Protein 2WUI (pdb70)

Radius of gyration: 19.96 Å; Cα contacts (8 Å, |Δi|>4): 192; chains: 1; bounding box: 60×45×35 Å

Secondary structure (P-SEA, 3-state):
cccaaaaaaaaaaaaaaacccccccaaaaaaaacccaaaaaaacccaaaaaaaaaaaaaaacccccccccccaaaaaaaaaaaaaaaaccccaaaa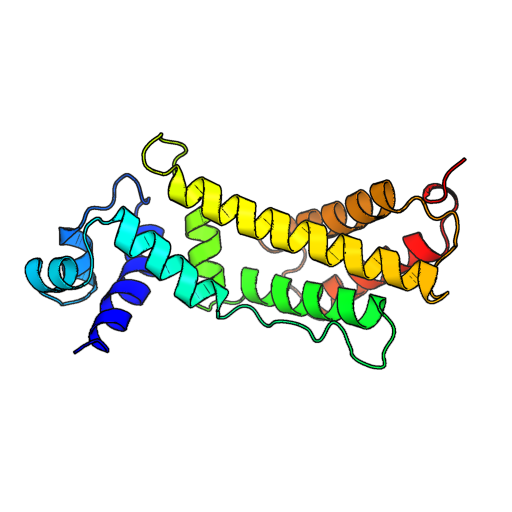aaaaacccccccccaaaaaaaaaaaaaaaaaaaaaaaaaaaaacccccccaaaaaaaaaaaaaaaaaaaaccccccccccaaaaaaaaaaaaaaaccccccccc

Sequence (200 aa):
SQKTRDGILDAAERVFLEKGVGTTAMADLADAAGVSRGAVYGHYKNKIEVCLAMCDRAFGQIEVPDENARVPALDILLRAGMGFLRQCCEPGSVQRVLEILYLKCERSDENEPLLRRRELLEKQGQRFGLRQIRRAVERGELPARLDVELASIYLQSLWDGICGTLAWTERLRDDPWNRAERMFRAGLDSLRSSPYLLLA

Structure (mmCIF, N/CA/C/O backbone):
data_2WUI
#
_entry.id   2WUI
#
_cell.length_a   177.055
_cell.length_b   177.055
_cell.length_c   54.658
_cell.angle_alpha   90.00
_cell.angle_beta   90.00
_cell.angle_gamma   120.00
#
_symmetry.space_group_name_H-M   'H 3 2'
#
loop_
_atom_site.group_PDB
_atom_site.id
_atom_site.type_symbol
_atom_site.label_atom_id
_atom_site.label_alt_id
_atom_site.label_comp_id
_atom_site.label_asym_id
_atom_site.label_entity_id
_atom_site.label_seq_id
_atom_site.pdbx_PDB_ins_code
_atom_site.Cartn_x
_atom_site.Cartn_y
_atom_site.Cartn_z
_atom_site.occupancy
_atom_site.B_iso_or_equiv
_atom_site.auth_seq_id
_atom_site.auth_comp_id
_atom_site.auth_asym_id
_atom_site.auth_atom_id
_atom_site.pdbx_PDB_model_num
ATOM 1 N N . SER A 1 9 ? -20.693 23.673 -24.118 1.00 173.22 9 SER A N 1
ATOM 2 C CA . SER A 1 9 ? -20.321 22.310 -23.751 1.00 173.87 9 SER A CA 1
ATOM 3 C C . SER A 1 9 ? -18.938 22.313 -23.118 1.00 174.75 9 SER A C 1
ATOM 4 O O . SER A 1 9 ? -18.737 21.768 -22.033 1.00 171.52 9 SER A O 1
ATOM 7 N N . GLN A 1 10 ? -17.986 22.938 -23.806 1.00 174.08 10 GLN A N 1
ATOM 8 C CA . GLN A 1 10 ? -16.610 23.012 -23.329 1.00 173.68 10 GLN A CA 1
ATOM 9 C C . GLN A 1 10 ? -16.505 23.888 -22.079 1.00 170.58 10 GLN A C 1
ATOM 10 O O . GLN A 1 10 ? -15.421 24.081 -21.533 1.00 171.71 10 GLN A O 1
ATOM 16 N N . LYS A 1 11 ? -17.628 24.439 -21.636 1.00 166.77 11 LYS A N 1
ATOM 17 C CA . LYS A 1 11 ? -17.620 25.159 -20.378 1.00 166.27 11 LYS A CA 1
ATOM 18 C C . LYS A 1 11 ? -17.529 24.150 -19.241 1.00 162.87 11 LYS A C 1
ATOM 19 O O . LYS A 1 11 ? -16.933 24.437 -18.202 1.00 160.57 11 LYS A O 1
ATOM 25 N N . THR A 1 12 ? -18.125 22.972 -19.442 1.00 164.61 12 THR A N 1
ATOM 26 C CA . THR A 1 12 ? -17.968 21.874 -18.487 1.00 166.42 12 THR A CA 1
ATOM 27 C C . THR A 1 12 ? -16.486 21.466 -18.408 1.00 163.88 12 THR A C 1
ATOM 28 O O . THR A 1 12 ? -16.011 20.974 -17.373 1.00 156.48 12 THR A O 1
ATOM 32 N N . ARG A 1 13 ? -15.753 21.687 -19.500 1.00 162.32 13 ARG A N 1
ATOM 33 C CA . ARG A 1 13 ? -14.309 21.512 -19.470 1.00 156.05 13 ARG A CA 1
ATOM 34 C C . ARG A 1 13 ? -13.729 22.168 -18.239 1.00 155.89 13 ARG A C 1
ATOM 35 O O . ARG A 1 13 ? -12.918 21.560 -17.545 1.00 157.60 13 ARG A O 1
ATOM 43 N N . ASP A 1 14 ? -14.131 23.404 -17.956 1.00 156.72 14 ASP A N 1
ATOM 44 C CA . ASP A 1 14 ? -13.610 24.037 -16.760 1.00 155.94 14 ASP A CA 1
ATOM 45 C C . ASP A 1 14 ? -13.988 23.178 -15.572 1.00 155.07 14 ASP A C 1
ATOM 46 O O . ASP A 1 14 ? -13.135 22.865 -14.748 1.00 156.98 14 ASP A O 1
ATOM 51 N N . GLY A 1 15 ? -15.252 22.767 -15.517 1.00 154.75 15 GLY A N 1
ATOM 52 C CA . GLY A 1 15 ? -15.763 21.963 -14.422 1.00 155.07 15 GLY A CA 1
ATOM 53 C C . GLY A 1 15 ? -14.898 20.796 -13.979 1.00 154.54 15 GLY A C 1
ATOM 54 O O . GLY A 1 15 ? -14.830 20.503 -12.786 1.00 153.02 15 GLY A O 1
ATOM 55 N N . ILE A 1 16 ? -14.237 20.118 -14.916 1.00 150.63 16 ILE A N 1
ATOM 56 C CA . ILE A 1 16 ? -13.351 19.006 -14.531 1.00 153.34 16 ILE A CA 1
ATOM 57 C C . ILE A 1 16 ? -11.977 19.459 -14.038 1.00 152.86 16 ILE A C 1
ATOM 58 O O . ILE A 1 16 ? -11.387 18.838 -13.159 1.00 153.32 16 ILE A O 1
ATOM 63 N N . LEU A 1 17 ? -11.460 20.538 -14.613 1.00 149.04 17 LEU A N 1
ATOM 64 C CA . LEU A 1 17 ? -10.109 20.985 -14.292 1.00 140.39 17 LEU A CA 1
ATOM 65 C C . LEU A 1 17 ? -10.058 21.493 -12.854 1.00 140.86 17 LEU A C 1
ATOM 66 O O . LEU A 1 17 ? -9.257 21.024 -12.050 1.00 141.35 17 LEU A O 1
ATOM 71 N N . ASP A 1 18 ? -10.926 22.449 -12.541 1.00 147.60 18 ASP A N 1
ATOM 72 C CA . ASP A 1 18 ? -11.108 22.933 -11.177 1.00 151.54 18 ASP A CA 1
ATOM 73 C C . ASP A 1 18 ? -11.529 21.729 -10.336 1.00 148.55 18 ASP A C 1
ATOM 74 O O . ASP A 1 18 ? -11.158 21.599 -9.162 1.00 149.15 18 ASP A O 1
ATOM 79 N N . ALA A 1 19 ? -12.276 20.824 -10.961 1.00 148.98 19 ALA A N 1
ATOM 80 C CA . ALA A 1 19 ? -12.674 19.605 -10.285 1.00 147.94 19 ALA A CA 1
ATOM 81 C C . ALA A 1 19 ? -11.406 18.898 -9.927 1.00 145.87 19 ALA A C 1
ATOM 82 O O . ALA A 1 19 ? -11.242 18.436 -8.804 1.00 144.51 19 ALA A O 1
ATOM 84 N N . ALA A 1 20 ? -10.508 18.856 -10.906 1.00 145.55 20 ALA A N 1
ATOM 85 C CA . ALA A 1 20 ? -9.287 18.081 -10.848 1.00 137.44 20 ALA A CA 1
ATOM 86 C C . ALA A 1 20 ? -8.340 18.634 -9.813 1.00 138.30 20 ALA A C 1
ATOM 87 O O . ALA A 1 20 ? -7.803 17.884 -8.994 1.00 138.47 20 ALA A O 1
ATOM 89 N N . GLU A 1 21 ? -8.134 19.946 -9.842 1.00 140.30 21 GLU A N 1
ATOM 90 C CA . GLU A 1 21 ? -7.200 20.564 -8.917 1.00 139.20 21 GLU A CA 1
ATOM 91 C C . GLU A 1 21 ? -7.441 19.987 -7.534 1.00 148.75 21 GLU A C 1
ATOM 92 O O . GLU A 1 21 ? -6.506 19.551 -6.858 1.00 153.22 21 GLU A O 1
ATOM 98 N N . ARG A 1 22 ? -8.707 19.955 -7.130 1.00 150.07 22 ARG A N 1
ATOM 99 C CA . ARG A 1 22 ? -9.079 19.388 -5.833 1.00 153.80 22 ARG A CA 1
ATOM 100 C C . ARG A 1 22 ? -8.799 17.880 -5.726 1.00 147.60 22 ARG A C 1
ATOM 101 O O . ARG A 1 22 ? -8.217 17.417 -4.746 1.00 149.14 22 ARG A O 1
ATOM 109 N N . VAL A 1 23 ? -9.213 17.118 -6.734 1.00 145.23 23 VAL A N 1
ATOM 110 C CA . VAL A 1 23 ? -9.097 15.661 -6.685 1.00 148.08 23 VAL A CA 1
ATOM 111 C C . VAL A 1 23 ? -7.638 15.267 -6.533 1.00 150.83 23 VAL A C 1
ATOM 112 O O . VAL A 1 23 ? -7.274 14.471 -5.661 1.00 148.15 23 VAL A O 1
ATOM 116 N N . PHE A 1 24 ? -6.812 15.832 -7.411 1.00 151.04 24 PHE A N 1
ATOM 117 C CA . PHE A 1 24 ? -5.375 15.597 -7.398 1.00 147.77 24 PHE A CA 1
ATOM 118 C C . PHE A 1 24 ? -4.764 16.110 -6.102 1.00 150.84 24 PHE A C 1
ATOM 119 O O . PHE A 1 24 ? -3.840 15.501 -5.565 1.00 150.36 24 PHE A O 1
ATOM 127 N N . LEU A 1 25 ? -5.262 17.241 -5.606 1.00 151.30 25 LEU A N 1
ATOM 128 C CA . LEU A 1 25 ? -4.763 17.764 -4.339 1.00 151.77 25 LEU A CA 1
ATOM 129 C C . LEU A 1 25 ? -5.169 16.833 -3.196 1.00 154.62 25 LEU A C 1
ATOM 130 O O . LEU A 1 25 ? -4.321 16.412 -2.405 1.00 155.29 25 LEU A O 1
ATOM 135 N N . GLU A 1 26 ? -6.457 16.499 -3.132 1.00 153.46 26 GLU A N 1
ATOM 136 C CA . GLU A 1 26 ? -6.939 15.475 -2.213 1.00 158.91 26 GLU A CA 1
ATOM 137 C C . GLU A 1 26 ? -6.332 14.074 -2.049 1.00 160.22 26 GLU A C 1
ATOM 138 O O . GLU A 1 26 ? -5.975 13.673 -0.941 1.00 161.05 26 GLU A O 1
ATOM 144 N N . LYS A 1 27 ? -6.203 13.343 -3.152 1.00 159.02 27 LYS A N 1
ATOM 145 C CA . LYS A 1 27 ? -5.288 12.209 -3.346 1.00 162.15 27 LYS A CA 1
ATOM 146 C C . LYS A 1 27 ? -4.278 12.450 -4.471 1.00 159.02 27 LYS A C 1
ATOM 147 O O . LYS A 1 27 ? -4.585 13.143 -5.444 1.00 159.92 27 LYS A O 1
ATOM 153 N N . GLY A 1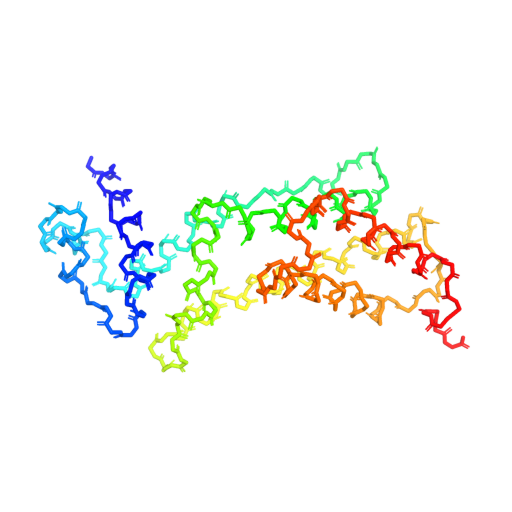 28 ? -3.088 11.861 -4.351 1.00 151.75 28 GLY A N 1
ATOM 154 C CA . GLY A 1 28 ? -2.055 11.991 -5.372 1.00 146.33 28 GLY A CA 1
ATOM 155 C C . GLY A 1 28 ? -2.539 11.735 -6.796 1.00 146.95 28 GLY A C 1
ATOM 156 O O . GLY A 1 28 ? -3.676 11.313 -7.003 1.00 149.92 28 GLY A O 1
ATOM 157 N N . VAL A 1 29 ? -1.678 11.981 -7.780 1.00 143.20 29 VAL A N 1
ATOM 158 C CA . VAL A 1 29 ? -2.051 11.787 -9.179 1.00 141.45 29 VAL A CA 1
ATOM 159 C C . VAL A 1 29 ? -1.996 10.320 -9.594 1.00 146.24 29 VAL A C 1
ATOM 160 O O . VAL A 1 29 ? -2.756 9.889 -10.465 1.00 144.41 29 VAL A O 1
ATOM 164 N N . GLY A 1 30 ? -1.101 9.557 -8.971 1.00 146.87 30 GLY A N 1
ATOM 165 C CA . GLY A 1 30 ? -0.991 8.138 -9.254 1.00 143.68 30 GLY A CA 1
ATOM 166 C C . GLY A 1 30 ? -2.184 7.345 -8.743 1.00 154.28 30 GLY A C 1
ATOM 167 O O . GLY A 1 30 ? -2.617 6.361 -9.359 1.00 154.65 30 GLY A O 1
ATOM 168 N N . THR A 1 31 ? -2.726 7.775 -7.609 1.00 156.86 31 THR A N 1
ATOM 169 C CA . THR A 1 31 ? -3.835 7.056 -6.978 1.00 156.53 31 THR A CA 1
ATOM 170 C C . THR A 1 31 ? -5.211 7.536 -7.444 1.00 151.27 31 THR A C 1
ATOM 171 O O . THR A 1 31 ? -6.197 6.823 -7.323 1.00 156.26 31 THR A O 1
ATOM 175 N N . THR A 1 32 ? -5.282 8.749 -7.970 1.00 150.84 32 THR A N 1
ATOM 176 C CA . THR A 1 32 ? -6.543 9.245 -8.513 1.00 151.08 32 THR A CA 1
ATOM 177 C C . THR A 1 32 ? -6.881 8.581 -9.858 1.00 148.63 32 THR A C 1
ATOM 178 O O . THR A 1 32 ? -5.998 8.314 -10.669 1.00 150.15 32 THR A O 1
ATOM 182 N N . ALA A 1 33 ? -8.166 8.317 -10.078 1.00 147.49 33 ALA A N 1
ATOM 183 C CA . ALA A 1 33 ? -8.655 7.631 -11.280 1.00 149.36 33 ALA A CA 1
ATOM 184 C C . ALA A 1 33 ? -9.728 8.474 -11.940 1.00 147.96 33 ALA A C 1
ATOM 185 O O . ALA A 1 33 ? -10.252 9.416 -11.330 1.00 159.24 33 ALA A O 1
ATOM 187 N N . MET A 1 34 ? -10.087 8.108 -13.167 1.00 145.53 34 MET A N 1
ATOM 188 C CA . MET A 1 34 ? -10.762 8.951 -14.143 1.00 143.82 34 MET A CA 1
ATOM 189 C C . MET A 1 34 ? -12.252 9.048 -13.793 1.00 151.76 34 MET A C 1
ATOM 190 O O . MET A 1 34 ? -12.903 10.061 -14.058 1.00 153.92 34 MET A O 1
ATOM 195 N N . ALA A 1 35 ? -12.800 7.995 -13.188 1.00 152.57 35 ALA A N 1
ATOM 196 C CA . ALA A 1 35 ? -14.177 8.061 -12.687 1.00 151.88 35 ALA A CA 1
ATOM 197 C C . ALA A 1 35 ? -14.350 9.101 -11.574 1.00 149.50 35 ALA A C 1
ATOM 198 O O . ALA A 1 35 ? -15.164 10.023 -11.700 1.00 155.50 35 ALA A O 1
ATOM 200 N N . ASP A 1 36 ? -13.584 8.937 -10.495 1.00 145.29 36 ASP A N 1
ATOM 201 C CA . ASP A 1 36 ? -13.483 9.900 -9.390 1.00 148.39 36 ASP A CA 1
ATOM 202 C C . ASP A 1 36 ? -13.412 11.380 -9.798 1.00 147.99 36 ASP A C 1
ATOM 203 O O . ASP A 1 36 ? -13.792 12.269 -9.015 1.00 144.36 36 ASP A O 1
ATOM 205 N N . LEU A 1 37 ? -12.880 11.648 -10.989 1.00 146.09 37 LEU A N 1
ATOM 206 C CA . LEU A 1 37 ? -12.895 13.001 -11.516 1.00 142.27 37 LEU A CA 1
ATOM 207 C C . LEU A 1 37 ? -14.321 13.372 -11.841 1.00 145.81 37 LEU A C 1
ATOM 208 O O . LEU A 1 37 ? -14.835 14.347 -11.303 1.00 150.50 37 LEU A O 1
ATOM 213 N N . ALA A 1 38 ? -14.961 12.591 -12.706 1.00 147.37 38 ALA A N 1
ATOM 214 C CA . ALA A 1 38 ? -16.365 12.815 -13.052 1.00 147.41 38 ALA A CA 1
ATOM 215 C C . ALA A 1 38 ? -17.251 12.974 -11.811 1.00 146.51 38 ALA A C 1
ATOM 216 O O . ALA A 1 38 ? -18.206 13.754 -11.820 1.00 148.11 38 ALA A O 1
ATOM 218 N N . ASP A 1 39 ? -16.936 12.235 -10.748 1.00 141.98 39 ASP A N 1
ATOM 219 C CA . ASP A 1 39 ? -17.660 12.370 -9.486 1.00 143.41 39 ASP A CA 1
ATOM 220 C C . ASP A 1 39 ? -17.577 13.806 -8.957 1.00 145.80 39 ASP A C 1
ATOM 221 O O . ASP A 1 39 ? -18.573 14.528 -8.927 1.00 149.84 39 ASP A O 1
ATOM 223 N N . ALA A 1 40 ? -16.384 14.224 -8.549 1.00 146.31 40 ALA A N 1
ATOM 224 C CA . ALA A 1 40 ? -16.193 15.578 -8.045 1.00 143.74 40 ALA A CA 1
ATOM 225 C C . ALA A 1 40 ? -16.642 16.657 -9.050 1.00 145.71 40 ALA A C 1
ATOM 226 O O . ALA A 1 40 ? -17.107 17.733 -8.660 1.00 144.91 40 ALA A O 1
ATOM 228 N N . ALA A 1 41 ? -16.511 16.358 -10.339 1.00 142.94 41 ALA A N 1
ATOM 229 C CA . ALA A 1 41 ? -16.839 17.321 -11.383 1.00 140.99 41 ALA A CA 1
ATOM 230 C C . ALA A 1 41 ? -18.33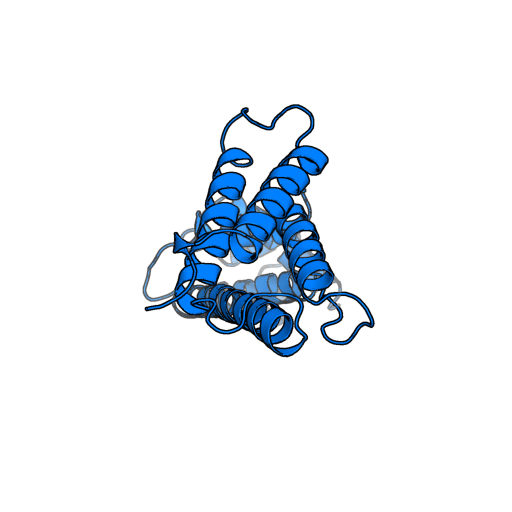5 17.477 -11.514 1.00 146.41 41 ALA A C 1
ATOM 231 O O . ALA A 1 41 ? -18.822 18.540 -11.884 1.00 146.34 41 ALA A O 1
ATOM 233 N N . GLY A 1 42 ? -19.056 16.399 -11.225 1.00 150.89 42 GLY A N 1
ATOM 234 C CA . GLY A 1 42 ? -20.500 16.369 -11.357 1.00 147.22 42 GLY A CA 1
ATOM 235 C C . GLY A 1 42 ? -20.923 15.760 -12.682 1.00 153.62 42 GLY A C 1
ATOM 236 O O . GLY A 1 42 ? -22.104 15.508 -12.922 1.00 162.48 42 GLY A O 1
ATOM 237 N N . VAL A 1 43 ? -19.951 15.515 -13.550 1.00 150.85 43 VAL A N 1
ATOM 238 C CA . VAL A 1 43 ? -20.259 15.062 -14.899 1.00 152.06 43 VAL A CA 1
ATOM 239 C C . VAL A 1 43 ? -20.356 13.532 -14.949 1.00 149.73 43 VAL A C 1
ATOM 240 O O . VAL A 1 43 ? -20.126 12.861 -13.941 1.00 145.45 43 VAL A O 1
ATOM 244 N N . SER A 1 44 ? -20.720 12.992 -16.112 1.00 151.70 44 SER A N 1
ATOM 245 C CA . SER A 1 44 ? -20.763 11.544 -16.318 1.00 153.87 44 SER A CA 1
ATOM 246 C C . SER A 1 44 ? -19.394 11.029 -16.768 1.00 158.05 44 SER A C 1
ATOM 247 O O . SER A 1 44 ? -18.636 11.751 -17.426 1.00 155.70 44 SER A O 1
ATOM 250 N N . ARG A 1 45 ? -19.081 9.785 -16.404 1.00 157.22 45 ARG A N 1
ATOM 251 C CA . ARG A 1 45 ? -17.779 9.196 -16.720 1.00 157.43 45 ARG A CA 1
ATOM 252 C C . ARG A 1 45 ? -17.451 9.302 -18.216 1.00 160.79 45 ARG A C 1
ATOM 253 O O . ARG A 1 45 ? -16.277 9.451 -18.595 1.00 162.36 45 ARG A O 1
ATOM 261 N N . GLY A 1 46 ? -18.487 9.241 -19.055 1.00 156.21 46 GLY A N 1
ATOM 262 C CA . GLY A 1 46 ? -18.324 9.383 -20.494 1.00 154.06 46 GLY A CA 1
ATOM 263 C C . GLY A 1 46 ? -17.946 10.796 -20.906 1.00 156.62 46 GLY A C 1
ATOM 264 O O . GLY A 1 46 ? -17.054 10.994 -21.738 1.00 155.57 46 GLY A O 1
ATOM 265 N N . ALA A 1 47 ? -18.625 11.781 -20.319 1.00 157.51 47 ALA A N 1
ATOM 266 C CA . ALA A 1 47 ? -18.361 13.188 -20.621 1.00 157.07 47 ALA A CA 1
ATOM 267 C C . ALA A 1 47 ? -16.881 13.505 -20.467 1.00 156.97 47 ALA A C 1
ATOM 268 O O . ALA A 1 47 ? -16.222 13.929 -21.423 1.00 157.07 47 ALA A O 1
ATOM 270 N N . VAL A 1 48 ? -16.370 13.302 -19.256 1.00 155.05 48 VAL A N 1
ATOM 271 C CA . VAL A 1 48 ? -14.957 13.502 -18.976 1.00 151.14 48 VAL A CA 1
ATOM 272 C C . VAL A 1 48 ? -14.132 12.849 -20.080 1.00 155.39 48 VAL A C 1
ATOM 273 O O . VAL A 1 48 ? -13.279 13.494 -20.691 1.00 157.01 48 VAL A O 1
ATOM 277 N N . TYR A 1 49 ? -14.398 11.568 -20.337 1.00 153.84 49 TYR A N 1
ATOM 278 C CA . TYR A 1 49 ? -13.670 10.830 -21.366 1.00 154.08 49 TYR A CA 1
ATOM 279 C C . TYR A 1 49 ? -13.762 11.510 -22.724 1.00 156.58 49 TYR A C 1
ATOM 280 O O . TYR A 1 49 ? -12.793 11.525 -23.483 1.00 156.84 49 TYR A O 1
ATOM 289 N N . GLY A 1 50 ? -14.936 12.051 -23.037 1.00 155.09 50 GLY A N 1
ATOM 290 C CA . GLY A 1 50 ? -15.137 12.721 -24.306 1.00 153.02 50 GLY A CA 1
ATOM 291 C C . GLY A 1 50 ? -14.041 13.738 -24.554 1.00 159.87 50 GLY A C 1
ATOM 292 O O . GLY A 1 50 ? -13.380 13.722 -25.595 1.00 164.47 50 GLY A O 1
ATOM 293 N N . HIS A 1 51 ? -13.829 14.617 -23.580 1.00 158.90 51 HIS A N 1
ATOM 294 C CA . HIS A 1 51 ? -12.890 15.723 -23.733 1.00 158.16 51 HIS A CA 1
ATOM 295 C C . HIS A 1 51 ? -11.430 15.297 -23.633 1.00 159.46 51 HIS A C 1
ATOM 296 O O . HIS A 1 51 ? -10.535 15.967 -24.157 1.00 157.09 51 HIS A O 1
ATOM 303 N N . TYR A 1 52 ? -11.194 14.178 -22.961 1.00 162.26 52 TYR A N 1
ATOM 304 C CA . TYR A 1 52 ? -9.837 13.760 -22.651 1.00 159.54 52 TYR A CA 1
ATOM 305 C C . TYR A 1 52 ? -9.680 12.254 -22.765 1.00 154.96 52 TYR A C 1
ATOM 306 O O . TYR A 1 52 ? -10.633 11.512 -22.552 1.00 156.16 52 TYR A O 1
ATOM 315 N N . LYS A 1 53 ? -8.464 11.813 -23.071 1.00 153.68 53 LYS A N 1
ATOM 316 C CA . LYS A 1 53 ? -8.170 10.390 -23.235 1.00 153.60 53 LYS A CA 1
ATOM 317 C C . LYS A 1 53 ? -7.802 9.705 -21.910 1.00 149.12 53 LYS A C 1
ATOM 318 O O . LYS A 1 53 ? -8.413 8.706 -21.514 1.00 142.80 53 LYS A O 1
ATOM 320 N N . ASN A 1 54 ? -6.788 10.254 -21.245 1.00 151.92 54 ASN A N 1
ATOM 321 C CA . ASN A 1 54 ? -6.243 9.699 -20.010 1.00 146.90 54 ASN A CA 1
ATOM 322 C C . ASN A 1 54 ? -6.402 10.700 -18.870 1.00 145.10 54 ASN A C 1
ATOM 323 O O . ASN A 1 54 ? -6.581 11.897 -19.103 1.00 144.76 54 ASN A O 1
ATOM 328 N N . LYS A 1 55 ? -6.329 10.224 -17.635 1.00 141.82 55 LYS A N 1
ATOM 329 C CA . LYS A 1 55 ? -6.237 11.147 -16.519 1.00 139.40 55 LYS A CA 1
ATOM 330 C C . LYS A 1 55 ? -4.962 11.967 -16.699 1.00 140.73 55 LYS A C 1
ATOM 331 O O . LYS A 1 55 ? -4.934 13.159 -16.405 1.00 142.17 55 LYS A O 1
ATOM 337 N N . ILE A 1 56 ? -3.900 11.328 -17.176 1.00 135.04 56 ILE A N 1
ATOM 338 C CA . ILE A 1 56 ? -2.657 12.048 -17.383 1.00 136.60 56 ILE A CA 1
ATOM 339 C C . ILE A 1 56 ? -2.935 13.216 -18.302 1.00 136.12 56 ILE A C 1
ATOM 340 O O . ILE A 1 56 ? -2.429 14.319 -18.096 1.00 133.19 56 ILE A O 1
ATOM 345 N N . GLU A 1 57 ? -3.744 12.962 -19.323 1.00 138.61 57 GLU A N 1
ATOM 346 C CA . GLU A 1 57 ? -4.108 14.010 -20.262 1.00 141.23 57 GLU A CA 1
ATOM 347 C C . GLU A 1 57 ? -4.853 15.136 -19.545 1.00 138.43 57 GLU A C 1
ATOM 348 O O . GLU A 1 57 ? -4.504 16.304 -19.656 1.00 136.21 57 GLU A O 1
ATOM 354 N N . VAL A 1 58 ? -5.881 14.776 -18.795 1.00 137.97 58 VAL A N 1
ATOM 355 C CA . VAL A 1 58 ? -6.650 15.769 -18.078 1.00 138.93 58 VAL A CA 1
ATOM 356 C C . VAL A 1 58 ? -5.680 16.597 -17.262 1.00 130.75 58 VAL A C 1
ATOM 357 O O . VAL A 1 58 ? -5.914 17.766 -16.984 1.00 134.98 58 VAL A O 1
ATOM 361 N N . CYS A 1 59 ? -4.574 15.982 -16.879 1.00 132.03 59 CYS A N 1
ATOM 362 C CA . CYS A 1 59 ? -3.691 16.608 -15.913 1.00 132.92 59 CYS A CA 1
ATOM 363 C C . CYS A 1 59 ? -2.776 17.656 -16.522 1.00 134.73 59 CYS A C 1
ATOM 364 O O . CYS A 1 59 ? -2.613 18.759 -15.983 1.00 133.44 59 CYS A O 1
ATOM 367 N N . LEU A 1 60 ? -2.155 17.285 -17.635 1.00 136.56 60 LEU A N 1
ATOM 368 C CA . LEU A 1 60 ? -1.386 18.219 -18.433 1.00 133.30 60 LEU A CA 1
ATOM 369 C C . LEU A 1 60 ? -2.264 19.411 -18.765 1.00 134.05 60 LEU A C 1
ATOM 370 O O . LEU A 1 60 ? -1.837 20.557 -18.639 1.00 142.37 60 LEU A O 1
ATOM 375 N N . ALA A 1 61 ? -3.499 19.136 -19.168 1.00 137.09 61 ALA A N 1
ATOM 376 C CA . ALA A 1 61 ? -4.444 20.197 -19.505 1.00 134.37 61 ALA A CA 1
ATOM 377 C C . ALA A 1 61 ? -4.741 21.103 -18.318 1.00 132.94 61 ALA A C 1
ATOM 378 O O . ALA A 1 61 ? -4.813 22.322 -18.477 1.00 142.57 61 ALA A O 1
ATOM 380 N N . MET A 1 62 ? -4.903 20.525 -17.132 1.00 129.55 62 MET A N 1
ATOM 381 C CA . MET A 1 62 ? -5.098 21.348 -15.932 1.00 137.42 62 MET A CA 1
ATOM 382 C C . MET A 1 62 ? -3.892 22.249 -15.650 1.00 138.25 62 MET A C 1
ATOM 383 O O . MET A 1 62 ? -4.042 23.373 -15.170 1.00 140.94 62 MET A O 1
ATOM 388 N N . CYS A 1 63 ? -2.701 21.748 -15.959 1.00 138.15 63 CYS A N 1
ATOM 389 C CA . CYS A 1 63 ? -1.475 22.494 -15.730 1.00 138.76 63 CYS A CA 1
ATOM 390 C C . CYS A 1 63 ? -1.325 23.656 -16.694 1.00 140.11 63 CYS A C 1
ATOM 391 O O . CYS A 1 63 ? -0.718 24.674 -16.350 1.00 143.41 63 CYS A O 1
ATOM 394 N N . ASP A 1 64 ? -1.858 23.506 -17.904 1.00 137.27 64 ASP A N 1
ATOM 395 C CA . ASP A 1 64 ? -1.724 24.557 -18.906 1.00 142.47 64 ASP A CA 1
ATOM 396 C C . ASP A 1 64 ? -2.575 25.754 -18.513 1.00 146.36 64 ASP A C 1
ATOM 397 O O . ASP A 1 64 ? -2.067 26.869 -18.331 1.00 144.00 64 ASP A O 1
ATOM 402 N N . ARG A 1 65 ? -3.870 25.512 -18.361 1.00 140.00 65 ARG A N 1
ATOM 403 C CA . ARG A 1 65 ? -4.764 26.549 -17.895 1.00 142.11 65 ARG A CA 1
ATOM 404 C C . ARG A 1 65 ? -4.075 27.367 -16.812 1.00 141.18 65 ARG A C 1
ATOM 405 O O . ARG A 1 65 ? -4.093 28.598 -16.849 1.00 146.21 65 ARG A O 1
ATOM 413 N N . ALA A 1 66 ? -3.438 26.679 -15.868 1.00 135.91 66 ALA A N 1
ATOM 414 C CA . ALA A 1 66 ? -2.824 27.346 -14.724 1.00 141.16 66 ALA A CA 1
ATOM 415 C C . ALA A 1 66 ? -1.465 28.036 -14.993 1.00 145.96 66 ALA A C 1
ATOM 416 O O . ALA A 1 66 ? -1.026 28.873 -14.195 1.00 144.94 66 ALA A O 1
ATOM 418 N N . PHE A 1 67 ? -0.798 27.716 -16.100 1.00 143.67 67 PHE A N 1
ATOM 419 C CA . PHE A 1 67 ? 0.408 28.479 -16.440 1.00 145.84 67 PHE A CA 1
ATOM 420 C C . PHE A 1 67 ? 0.067 29.704 -17.272 1.00 143.81 67 PHE A C 1
ATOM 421 O O . PHE A 1 67 ? 0.808 30.687 -17.276 1.00 143.75 67 PHE A O 1
ATOM 429 N N . GLY A 1 68 ? -1.059 29.642 -17.975 1.00 146.30 68 GLY A N 1
ATOM 430 C CA . GLY A 1 68 ? -1.569 30.808 -18.672 1.00 147.41 68 GLY A CA 1
ATOM 431 C C . GLY A 1 68 ? -1.981 31.870 -17.666 1.00 142.64 68 GLY A C 1
ATOM 432 O O . GLY A 1 68 ? -2.250 33.023 -18.020 1.00 138.53 68 GLY A O 1
ATOM 433 N N . GLN A 1 69 ? -2.025 31.472 -16.397 1.00 141.20 69 GLN A N 1
ATOM 434 C CA . GLN A 1 69 ? -2.431 32.370 -15.325 1.00 138.54 69 GLN A CA 1
ATOM 435 C C . GLN A 1 69 ? -1.240 33.036 -14.633 1.00 146.10 69 GLN A C 1
ATOM 436 O O . GLN A 1 69 ? -1.419 33.933 -13.809 1.00 146.02 69 GLN A O 1
ATOM 442 N N . ILE A 1 70 ? -0.026 32.586 -14.949 1.00 147.24 70 ILE A N 1
ATOM 443 C CA . ILE A 1 70 ? 1.173 33.235 -14.442 1.00 136.22 70 ILE A CA 1
ATOM 444 C C . ILE A 1 70 ? 1.386 34.529 -15.203 1.00 139.71 70 ILE A C 1
ATOM 445 O O . ILE A 1 70 ? 1.490 34.509 -16.436 1.00 135.42 70 ILE A O 1
ATOM 450 N N . GLU A 1 71 ? 1.445 35.645 -14.472 1.00 144.05 71 GLU A N 1
ATOM 451 C CA . GLU A 1 71 ? 1.636 36.963 -15.083 1.00 142.02 71 GLU A CA 1
ATOM 452 C C . GLU A 1 71 ? 2.966 37.007 -15.805 1.00 139.16 71 GLU A C 1
ATOM 453 O O . GLU A 1 71 ? 4.005 36.686 -15.229 1.00 139.19 71 GLU A O 1
ATOM 459 N N . VAL A 1 72 ? 2.937 37.397 -17.072 1.00 140.79 72 VAL A N 1
ATO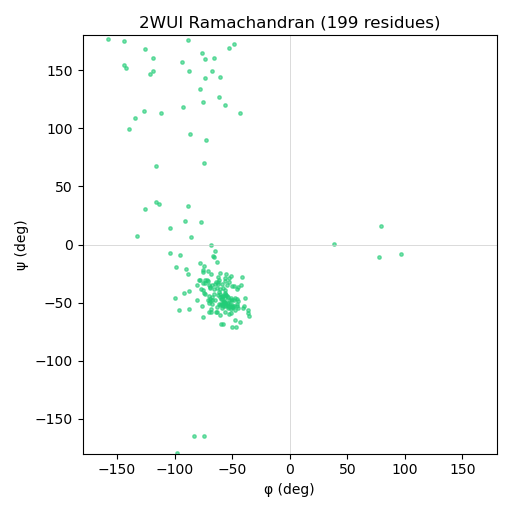M 460 C CA . VAL A 1 72 ? 4.177 37.572 -17.822 1.00 143.82 72 VAL A CA 1
ATOM 461 C C . VAL A 1 72 ? 4.675 39.022 -17.744 1.00 148.34 72 VAL A C 1
ATOM 462 O O . VAL A 1 72 ? 3.993 39.955 -18.188 1.00 146.98 72 VAL A O 1
ATOM 466 N N . PRO A 1 73 ? 5.873 39.218 -17.179 1.00 148.50 73 PRO A N 1
ATOM 467 C CA . PRO A 1 73 ? 6.344 40.596 -17.005 1.00 152.42 73 PRO A CA 1
ATOM 468 C C . PRO A 1 73 ? 6.754 41.134 -18.362 1.00 152.31 73 PRO A C 1
ATOM 469 O O . PRO A 1 73 ? 7.015 40.332 -19.269 1.00 149.23 73 PRO A O 1
ATOM 473 N N . ASP A 1 74 ? 6.820 42.452 -18.511 1.00 150.39 74 ASP A N 1
ATOM 474 C CA . ASP A 1 74 ? 7.228 43.024 -19.787 1.00 151.48 74 ASP A CA 1
ATOM 475 C C . ASP A 1 74 ? 8.744 43.160 -19.897 1.00 151.74 74 ASP A C 1
ATOM 476 O O . ASP A 1 74 ? 9.309 44.165 -19.465 1.00 150.64 74 ASP A O 1
ATOM 481 N N . GLU A 1 75 ? 9.387 42.161 -20.497 1.00 150.75 75 GLU A N 1
ATOM 482 C CA . GLU A 1 75 ? 10.839 42.146 -20.646 1.00 148.39 75 GLU A CA 1
ATOM 483 C C . GLU A 1 75 ? 11.362 43.440 -21.243 1.00 154.21 75 GLU A C 1
ATOM 484 O O . GLU A 1 75 ? 12.514 43.815 -21.019 1.00 156.88 75 GLU A O 1
ATOM 490 N N . ASN A 1 76 ? 10.518 44.109 -22.022 1.00 153.62 76 ASN A N 1
ATOM 491 C CA . ASN A 1 76 ? 10.934 45.318 -22.727 1.00 152.22 76 ASN A CA 1
ATOM 492 C C . ASN A 1 76 ? 10.181 46.549 -22.265 1.00 153.35 76 ASN A C 1
ATOM 493 O O . ASN A 1 76 ? 9.395 47.119 -23.021 1.00 158.39 76 ASN A O 1
ATOM 498 N N . ALA A 1 77 ? 10.416 46.954 -21.022 1.00 151.10 77 ALA A N 1
ATOM 499 C CA . ALA A 1 77 ? 9.829 48.182 -20.499 1.00 140.73 77 ALA A CA 1
ATOM 500 C C . ALA A 1 77 ? 10.937 49.119 -20.054 1.00 145.26 77 ALA A C 1
ATOM 501 O O . ALA A 1 77 ? 11.993 48.677 -19.576 1.00 147.81 77 ALA A O 1
ATOM 503 N N . ARG A 1 78 ? 10.694 50.414 -20.215 1.00 143.33 78 ARG A N 1
ATOM 504 C CA . ARG A 1 78 ? 11.707 51.417 -19.918 1.00 137.23 78 ARG A CA 1
ATOM 505 C C . ARG A 1 78 ? 11.888 51.603 -18.408 1.00 139.76 78 ARG A C 1
ATOM 506 O O . ARG A 1 78 ? 11.504 52.637 -17.834 1.00 140.35 78 ARG A O 1
ATOM 514 N N . VAL A 1 79 ? 12.471 50.584 -17.780 1.00 136.61 79 VAL A N 1
ATOM 515 C CA . VAL A 1 79 ? 12.793 50.606 -16.366 1.00 135.00 79 VAL A CA 1
ATOM 516 C C . VAL A 1 79 ? 14.107 49.853 -16.209 1.00 140.75 79 VAL A C 1
ATOM 517 O O . VAL A 1 79 ? 14.626 49.309 -17.186 1.00 146.61 79 VAL A O 1
ATOM 521 N N . PRO A 1 80 ? 14.663 49.819 -14.989 1.00 137.79 80 PRO A N 1
ATOM 522 C CA . PRO A 1 80 ? 15.868 48.997 -14.812 1.00 134.07 80 PRO A CA 1
ATOM 523 C C . PRO A 1 80 ? 15.526 47.511 -14.967 1.00 138.60 80 PRO A C 1
ATOM 524 O O . PRO A 1 80 ? 14.401 47.097 -14.651 1.00 138.08 80 PRO A O 1
ATOM 528 N N . ALA A 1 81 ? 16.467 46.709 -15.447 1.00 132.23 81 ALA A N 1
ATOM 529 C CA . ALA A 1 81 ? 16.165 45.306 -15.653 1.00 127.31 81 ALA A CA 1
ATOM 530 C C . ALA A 1 81 ? 15.868 44.640 -14.316 1.00 128.05 81 ALA A C 1
ATOM 531 O O . ALA A 1 81 ? 15.064 43.713 -14.240 1.00 130.00 81 ALA A O 1
ATOM 533 N N . LEU A 1 82 ? 16.516 45.112 -13.256 1.00 127.22 82 LEU A N 1
ATOM 534 C CA . LEU A 1 82 ? 16.276 44.544 -11.940 1.00 122.77 82 LEU A CA 1
ATOM 535 C C . LEU A 1 82 ? 14.902 44.934 -11.422 1.00 127.51 82 LEU A C 1
ATOM 536 O O . LEU A 1 82 ? 14.347 44.260 -10.556 1.00 126.69 82 LEU A O 1
ATOM 541 N N . ASP A 1 83 ? 14.349 46.026 -11.937 1.00 134.58 83 ASP A N 1
ATOM 542 C CA . ASP A 1 83 ? 12.989 46.386 -11.558 1.00 131.48 83 ASP A CA 1
ATOM 543 C C . ASP A 1 83 ? 12.055 45.359 -12.156 1.00 124.12 83 ASP A C 1
ATOM 544 O O . ASP A 1 83 ? 11.079 44.964 -11.524 1.00 127.28 83 ASP A O 1
ATOM 549 N N . ILE A 1 84 ? 12.374 44.900 -13.361 1.00 125.54 84 ILE A N 1
ATOM 550 C CA . ILE A 1 84 ? 11.616 43.802 -13.973 1.00 132.57 84 ILE A CA 1
ATOM 551 C C . ILE A 1 84 ? 11.846 42.477 -13.244 1.00 125.61 84 ILE A C 1
ATOM 552 O O . ILE A 1 84 ? 10.899 41.771 -12.912 1.00 128.48 84 ILE A O 1
ATOM 557 N N . LEU A 1 85 ? 13.109 42.151 -12.992 1.00 121.07 85 LEU A N 1
ATOM 558 C CA . LEU A 1 85 ? 13.450 40.944 -12.252 1.00 120.80 85 LEU A CA 1
ATOM 559 C C . LEU A 1 85 ? 12.664 40.846 -10.945 1.00 120.47 85 LEU A C 1
ATOM 560 O O . LEU A 1 85 ? 11.960 39.870 -10.693 1.00 124.95 85 LEU A O 1
ATOM 565 N N . LEU A 1 86 ? 12.760 41.872 -10.119 1.00 122.88 86 LEU A N 1
ATOM 566 C CA . LEU A 1 86 ? 12.040 41.869 -8.850 1.00 126.79 86 LEU A CA 1
ATOM 567 C C . LEU A 1 86 ? 10.517 41.776 -9.018 1.00 128.45 86 LEU A C 1
ATOM 568 O O . LEU A 1 86 ? 9.869 40.939 -8.388 1.00 130.60 86 LEU A O 1
ATOM 573 N N . ARG A 1 87 ? 9.926 42.638 -9.835 1.00 128.50 87 ARG A N 1
ATOM 574 C CA . ARG A 1 87 ? 8.470 42.598 -9.923 1.00 133.70 87 ARG A CA 1
ATOM 575 C C . ARG A 1 87 ? 7.998 41.173 -10.173 1.00 128.96 87 ARG A C 1
ATOM 576 O O . ARG A 1 87 ? 7.183 40.648 -9.424 1.00 129.67 87 ARG A O 1
ATOM 584 N N . ALA A 1 88 ? 8.535 40.544 -11.214 1.00 129.27 88 ALA A N 1
ATOM 585 C CA . ALA A 1 88 ? 8.190 39.161 -11.526 1.00 126.20 88 ALA A CA 1
ATOM 586 C C . ALA A 1 88 ? 8.398 38.224 -10.327 1.00 123.52 88 ALA A C 1
ATOM 587 O O . ALA A 1 88 ? 7.489 37.508 -9.938 1.00 122.83 88 ALA A O 1
ATOM 589 N N . GLY A 1 89 ? 9.586 38.240 -9.729 1.00 128.47 89 GLY A N 1
ATOM 590 C CA . GLY A 1 89 ? 9.856 37.388 -8.575 1.00 125.46 89 GLY A CA 1
ATOM 591 C C . GLY A 1 89 ? 8.870 37.623 -7.445 1.00 121.64 89 GLY A C 1
ATOM 592 O O . GLY A 1 89 ? 8.567 36.735 -6.653 1.00 124.57 89 GLY A O 1
ATOM 593 N N . MET A 1 90 ? 8.354 38.838 -7.382 1.00 124.77 90 MET A N 1
ATOM 594 C CA . MET A 1 90 ? 7.413 39.208 -6.343 1.00 126.83 90 MET A CA 1
ATOM 595 C C . MET A 1 90 ? 5.971 38.888 -6.749 1.00 122.09 90 MET A C 1
ATOM 596 O O . MET A 1 90 ? 5.168 38.443 -5.937 1.00 119.42 90 MET A O 1
ATOM 601 N N . GLY A 1 91 ? 5.639 39.126 -8.010 1.00 119.96 91 GLY A N 1
ATOM 602 C CA . GLY A 1 91 ? 4.373 38.666 -8.524 1.00 124.56 91 GLY A CA 1
ATOM 603 C C . GLY A 1 91 ? 4.215 37.164 -8.464 1.00 125.44 91 GLY A C 1
ATOM 604 O O . GLY A 1 91 ? 3.342 36.651 -7.786 1.00 124.97 91 GLY A O 1
ATOM 605 N N . PHE A 1 92 ? 5.104 36.461 -9.148 1.00 127.25 92 PHE A N 1
ATOM 606 C CA . PHE A 1 92 ? 5.180 35.008 -9.089 1.00 129.17 92 PHE A CA 1
ATOM 607 C C . PHE A 1 92 ? 5.245 34.355 -7.693 1.00 132.08 92 PHE A C 1
ATOM 608 O O . PHE A 1 92 ? 4.523 33.388 -7.428 1.00 136.79 92 PHE A O 1
ATOM 616 N N . LEU A 1 93 ? 6.103 34.834 -6.802 1.00 128.47 93 LEU A N 1
ATOM 617 C CA . LEU A 1 93 ? 6.129 34.220 -5.479 1.00 129.43 93 LEU A CA 1
ATOM 618 C C . LEU A 1 93 ? 4.729 34.288 -4.909 1.00 131.84 93 LEU A C 1
ATOM 619 O O . LEU A 1 93 ? 4.237 33.336 -4.312 1.00 132.67 93 LEU A O 1
ATOM 624 N N . ARG A 1 94 ? 4.109 35.447 -5.084 1.00 134.24 94 ARG A N 1
ATOM 625 C CA . ARG A 1 94 ? 2.761 35.714 -4.609 1.00 136.10 94 ARG A CA 1
ATOM 626 C C . ARG A 1 94 ? 1.777 34.623 -5.015 1.00 140.62 94 ARG A C 1
ATOM 627 O O . ARG A 1 94 ? 0.976 34.144 -4.207 1.00 139.10 94 ARG A O 1
ATOM 635 N N . GLN A 1 95 ? 1.833 34.272 -6.296 1.00 135.60 95 GLN A N 1
ATOM 636 C CA . GLN A 1 95 ? 0.930 33.313 -6.911 1.00 133.08 95 GLN A CA 1
ATOM 637 C C . GLN A 1 95 ? 1.152 31.886 -6.391 1.00 139.48 95 GLN A C 1
ATOM 638 O O . GLN A 1 95 ? 0.249 31.043 -6.423 1.00 137.98 95 GLN A O 1
ATOM 644 N N . CYS A 1 96 ? 2.369 31.624 -5.926 1.00 138.78 96 CYS A N 1
ATOM 645 C CA . CYS A 1 96 ? 2.719 30.329 -5.369 1.00 134.18 96 CYS A CA 1
ATOM 646 C C . CYS A 1 96 ? 2.141 30.145 -3.985 1.00 136.63 96 CYS A C 1
ATOM 647 O O . CYS A 1 96 ? 2.017 29.020 -3.520 1.00 138.39 96 CYS A O 1
ATOM 650 N N . CYS A 1 97 ? 1.825 31.246 -3.306 1.00 142.61 97 CYS A N 1
ATOM 651 C CA . CYS A 1 97 ? 1.456 31.166 -1.888 1.00 148.38 97 CYS A CA 1
ATOM 652 C C . CYS A 1 97 ? 0.196 31.962 -1.537 1.00 148.00 97 CYS A C 1
ATOM 653 O O . CYS A 1 97 ? -0.158 32.099 -0.363 1.00 151.11 97 CYS A O 1
ATOM 656 N N . GLU A 1 98 ? -0.472 32.482 -2.562 1.00 149.97 98 GLU A N 1
ATOM 657 C CA . GLU A 1 98 ? -1.820 33.026 -2.420 1.00 151.26 98 GLU A CA 1
ATOM 658 C C . GLU A 1 98 ? -2.654 31.837 -2.891 1.00 147.68 98 GLU A C 1
ATOM 659 O O . GLU A 1 98 ? -2.081 30.792 -3.211 1.00 152.44 98 GLU A O 1
ATOM 661 N N . PRO A 1 99 ? -3.998 31.961 -2.925 1.00 156.59 99 PRO A N 1
ATOM 662 C CA . PRO A 1 99 ? -4.828 30.749 -2.949 1.00 152.00 99 PRO A CA 1
ATOM 663 C C . PRO A 1 99 ? -5.677 30.534 -4.207 1.00 150.68 99 PRO A C 1
ATOM 664 O O . PRO A 1 99 ? -6.808 30.069 -4.077 1.00 152.89 99 PRO A O 1
ATOM 668 N N . GLY A 1 100 ? -5.144 30.898 -5.378 1.00 144.13 100 GLY A N 1
ATOM 669 C CA . GLY A 1 100 ? -5.742 30.638 -6.687 1.00 143.52 100 GLY A CA 1
ATOM 670 C C . GLY A 1 100 ? -5.460 29.243 -7.243 1.00 139.27 100 GLY A C 1
ATOM 671 O O . GLY A 1 100 ? -5.020 28.326 -6.545 1.00 135.55 100 GLY A O 1
ATOM 672 N N . SER A 1 101 ? -5.708 29.074 -8.537 1.00 137.97 101 SER A N 1
ATOM 673 C CA . SER A 1 101 ? -5.478 27.770 -9.145 1.00 135.94 101 SER A CA 1
ATOM 674 C C . SER A 1 101 ? -3.979 27.466 -9.202 1.00 134.37 101 SER A C 1
ATOM 675 O O . SER A 1 101 ? -3.542 26.393 -8.825 1.00 140.27 101 SER A O 1
ATOM 678 N N . VAL A 1 102 ? -3.190 28.429 -9.651 1.00 140.38 102 VAL A N 1
ATOM 679 C CA . VAL A 1 102 ? -1.743 28.254 -9.755 1.00 136.46 102 VAL A CA 1
ATOM 680 C C . VAL A 1 102 ? -1.096 27.660 -8.498 1.00 138.66 102 VAL A C 1
ATOM 681 O O . VAL A 1 102 ? -0.267 26.753 -8.607 1.00 141.27 102 VAL A O 1
ATOM 685 N N . GLN A 1 103 ? -1.444 28.151 -7.310 1.00 137.31 103 GLN A N 1
ATOM 686 C CA . GLN A 1 103 ? -0.784 27.633 -6.109 1.00 138.71 103 GLN A CA 1
ATOM 687 C C . GLN A 1 103 ? -1.153 26.166 -5.910 1.00 139.60 103 GLN A C 1
ATOM 688 O O . GLN A 1 103 ? -0.300 25.342 -5.587 1.00 143.21 103 GLN A O 1
ATOM 694 N N . ARG A 1 104 ? -2.427 25.844 -6.115 1.00 141.87 104 ARG A N 1
ATOM 695 C CA . ARG A 1 104 ? -2.875 24.454 -6.123 1.00 139.21 104 ARG A CA 1
ATOM 696 C C . ARG A 1 104 ? -1.995 23.602 -7.047 1.00 134.44 104 ARG A C 1
ATOM 697 O O . ARG A 1 104 ? -1.195 22.782 -6.571 1.00 137.17 104 ARG A O 1
ATOM 705 N N . VAL A 1 105 ? -2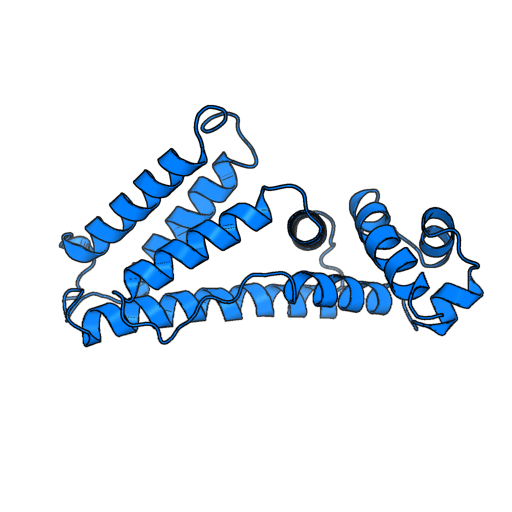.125 23.814 -8.356 1.00 124.66 105 VAL A N 1
ATOM 706 C CA . VAL A 1 105 ? -1.308 23.095 -9.332 1.00 127.76 105 VAL A CA 1
ATOM 707 C C . VAL A 1 105 ? 0.133 22.833 -8.860 1.00 135.54 105 VAL A C 1
ATOM 708 O O . VAL A 1 105 ? 0.557 21.683 -8.779 1.00 136.44 105 VAL A O 1
ATOM 712 N N . LEU A 1 106 ? 0.886 23.884 -8.546 1.00 132.95 106 LEU A N 1
ATOM 713 C CA . LEU A 1 106 ? 2.268 23.687 -8.112 1.00 131.94 106 LEU A CA 1
ATOM 714 C C . LEU A 1 106 ? 2.374 22.727 -6.933 1.00 135.45 106 LEU A C 1
ATOM 715 O O . LEU A 1 106 ? 3.254 21.871 -6.910 1.00 139.37 106 LEU A O 1
ATOM 720 N N . GLU A 1 107 ? 1.497 22.879 -5.945 1.00 136.02 107 GLU A N 1
ATOM 721 C CA . GLU A 1 107 ? 1.517 21.973 -4.807 1.00 139.33 107 GLU A CA 1
ATOM 722 C C . GLU A 1 107 ? 1.224 20.533 -5.278 1.00 142.89 107 GLU A C 1
ATOM 723 O O . GLU A 1 107 ? 1.905 19.570 -4.875 1.00 137.75 107 GLU A O 1
ATOM 729 N N . ILE A 1 108 ? 0.231 20.395 -6.154 1.00 136.68 108 ILE A N 1
ATOM 730 C CA . ILE A 1 108 ? 0.002 19.123 -6.829 1.00 137.58 108 ILE A CA 1
ATOM 731 C C . ILE A 1 108 ? 1.293 18.594 -7.446 1.00 138.42 108 ILE A C 1
ATOM 732 O O . ILE A 1 108 ? 1.701 17.464 -7.187 1.00 142.31 108 ILE A O 1
ATOM 737 N N . LEU A 1 109 ? 1.928 19.425 -8.262 1.00 134.79 109 LEU A N 1
ATOM 738 C CA . LEU A 1 109 ? 3.046 19.007 -9.095 1.00 134.73 109 LEU A CA 1
ATOM 739 C C . LEU A 1 109 ? 4.282 18.591 -8.332 1.00 139.18 109 LEU A C 1
ATOM 740 O O . LEU A 1 109 ? 4.992 17.677 -8.735 1.00 140.93 109 LEU A O 1
ATOM 745 N N . TYR A 1 110 ? 4.568 19.293 -7.250 1.00 141.74 110 TYR A N 1
ATOM 746 C CA . TYR A 1 110 ? 5.830 19.093 -6.558 1.00 143.55 110 TYR A CA 1
ATOM 747 C C . TYR A 1 110 ? 5.703 18.046 -5.460 1.00 146.73 110 TYR A C 1
ATOM 748 O O . TYR A 1 110 ? 6.561 17.180 -5.307 1.00 154.30 110 TYR A O 1
ATOM 757 N N . LEU A 1 111 ? 4.607 18.108 -4.721 1.00 143.41 111 LEU A N 1
ATOM 758 C CA . LEU A 1 111 ? 4.437 17.259 -3.556 1.00 144.58 111 LEU A CA 1
ATOM 759 C C . LEU A 1 111 ? 3.632 15.998 -3.883 1.00 148.71 111 LEU A C 1
ATOM 760 O O . LEU A 1 111 ? 4.109 14.878 -3.670 1.00 145.98 111 LEU A O 1
ATOM 762 N N . LYS A 1 112 ? 2.422 16.196 -4.413 1.00 150.05 112 LYS A N 1
ATOM 763 C CA . LYS A 1 112 ? 1.480 15.106 -4.690 1.00 142.60 112 LYS A CA 1
ATOM 764 C C . LYS A 1 112 ? 1.631 14.453 -6.081 1.00 139.83 112 LYS A C 1
ATOM 765 O O . LYS A 1 112 ? 0.652 14.015 -6.665 1.00 144.38 112 LYS A O 1
ATOM 767 N N . CYS A 1 113 ? 2.846 14.373 -6.609 1.00 139.87 113 CYS A N 1
ATOM 768 C CA . CYS A 1 113 ? 3.050 13.742 -7.912 1.00 137.25 113 CYS A CA 1
ATOM 769 C C . CYS A 1 113 ? 4.239 12.788 -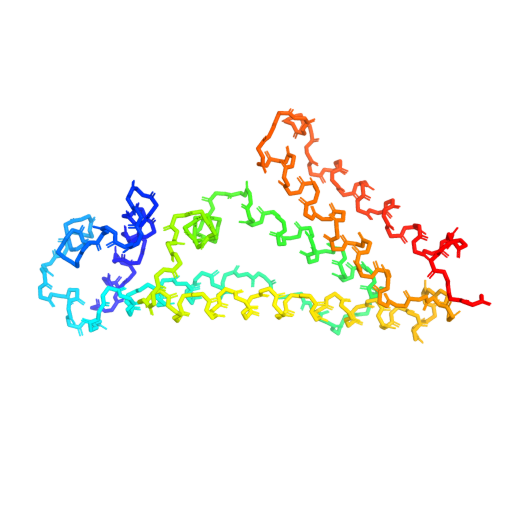7.884 1.00 141.89 113 CYS A C 1
ATOM 770 O O . CYS A 1 113 ? 5.392 13.218 -7.806 1.00 145.66 113 CYS A O 1
ATOM 773 N N . GLU A 1 114 ? 3.943 11.492 -7.942 1.00 146.46 114 GLU A N 1
ATOM 774 C CA . GLU A 1 114 ? 4.952 10.441 -7.799 1.00 141.94 114 GLU A CA 1
ATOM 775 C C . GLU A 1 114 ? 5.933 10.466 -8.957 1.00 144.22 114 GLU A C 1
ATOM 776 O O . GLU A 1 114 ? 5.634 11.024 -10.016 1.00 141.81 114 GLU A O 1
ATOM 778 N N . ARG A 1 115 ? 7.095 9.848 -8.761 1.00 145.62 115 ARG A N 1
ATOM 779 C CA . ARG A 1 115 ? 8.136 9.850 -9.779 1.00 137.93 115 ARG A CA 1
ATOM 780 C C . ARG A 1 115 ? 8.055 8.660 -10.727 1.00 142.01 115 ARG A C 1
ATOM 781 O O . ARG A 1 115 ? 9.039 8.316 -11.388 1.00 147.48 115 ARG A O 1
ATOM 789 N N . SER A 1 116 ? 6.881 8.039 -10.795 1.00 136.67 116 SER A N 1
ATOM 790 C CA . SER A 1 116 ? 6.654 6.901 -11.674 1.00 124.68 116 SER A CA 1
ATOM 791 C C . SER A 1 116 ? 7.044 7.198 -13.108 1.00 128.72 116 SER A C 1
ATOM 792 O O . SER A 1 116 ? 7.263 8.350 -13.476 1.00 138.17 116 SER A O 1
ATOM 795 N N . ASP A 1 117 ? 7.087 6.159 -13.930 1.00 131.19 117 ASP A N 1
ATOM 796 C CA . ASP A 1 117 ? 7.352 6.323 -15.355 1.00 136.27 117 ASP A CA 1
ATOM 797 C C . ASP A 1 117 ? 6.111 6.903 -16.059 1.00 134.80 117 ASP A C 1
ATOM 798 O O . ASP A 1 117 ? 6.183 7.417 -17.182 1.00 127.70 117 ASP A O 1
ATOM 803 N N . GLU A 1 118 ? 4.962 6.794 -15.403 1.00 133.21 118 GLU A N 1
ATOM 804 C CA . GLU A 1 118 ? 3.719 7.269 -15.993 1.00 138.17 118 GLU A CA 1
ATOM 805 C C . GLU A 1 118 ? 3.704 8.792 -15.952 1.00 140.33 118 GLU A C 1
ATOM 806 O O . GLU A 1 118 ? 3.327 9.452 -16.924 1.00 140.11 118 GLU A O 1
ATOM 812 N N . ASN A 1 119 ? 4.134 9.341 -14.819 1.00 139.27 119 ASN A N 1
ATOM 813 C CA . ASN A 1 119 ? 4.151 10.778 -14.598 1.00 129.11 119 ASN A CA 1
ATOM 814 C C . ASN A 1 119 ? 5.307 11.458 -15.312 1.00 128.74 119 ASN A C 1
ATOM 815 O O . ASN A 1 119 ? 5.685 12.566 -14.959 1.00 136.32 119 ASN A O 1
ATOM 820 N N . GLU A 1 120 ? 5.883 10.799 -16.309 1.00 126.47 120 GLU A N 1
ATOM 821 C CA . GLU A 1 120 ? 7.008 11.389 -17.034 1.00 132.55 120 GLU A CA 1
ATOM 822 C C . GLU A 1 120 ? 6.649 12.747 -17.635 1.00 133.31 120 GLU A C 1
ATOM 823 O O . GLU A 1 120 ? 7.372 13.728 -17.444 1.00 130.21 120 GLU A O 1
ATOM 829 N N . PRO A 1 121 ? 5.516 12.811 -18.351 1.00 132.72 121 PRO A N 1
ATOM 830 C CA . PRO A 1 121 ? 5.068 14.043 -19.015 1.00 134.51 121 PRO A CA 1
ATOM 831 C C . PRO A 1 121 ? 4.821 15.162 -18.012 1.00 129.79 121 PRO A C 1
ATOM 832 O O . PRO A 1 121 ? 4.965 16.344 -18.344 1.00 127.79 121 PRO A O 1
ATOM 836 N N . LEU A 1 122 ? 4.422 14.777 -16.804 1.00 125.25 122 LEU A N 1
ATOM 837 C CA . LEU A 1 122 ? 4.196 15.725 -15.729 1.00 127.17 122 LEU A CA 1
ATOM 838 C C . LEU A 1 122 ? 5.531 16.259 -15.298 1.00 130.29 122 LEU A C 1
ATOM 839 O O . LEU A 1 122 ? 5.733 17.464 -15.184 1.00 131.95 122 LEU A O 1
ATOM 844 N N . LEU A 1 123 ? 6.440 15.328 -15.054 1.00 134.15 123 LEU A N 1
ATOM 845 C CA . LEU A 1 123 ? 7.785 15.654 -14.653 1.00 129.77 123 LEU A CA 1
ATOM 846 C C . LEU A 1 123 ? 8.371 16.619 -15.659 1.00 129.71 123 LEU A C 1
ATOM 847 O O . LEU A 1 123 ? 8.858 17.677 -15.292 1.00 136.05 123 LEU A O 1
ATOM 852 N N . ARG A 1 124 ? 8.294 16.270 -16.935 1.00 129.41 124 ARG A N 1
ATOM 853 C CA . ARG A 1 124 ? 8.860 17.118 -17.973 1.00 131.23 124 ARG A CA 1
ATOM 854 C C . ARG A 1 124 ? 8.256 18.518 -17.919 1.00 132.28 124 ARG A C 1
ATOM 855 O O . ARG A 1 124 ? 8.981 19.511 -17.915 1.00 136.52 124 ARG A O 1
ATOM 863 N N . ARG A 1 125 ? 6.932 18.594 -17.871 1.00 132.11 125 ARG A N 1
ATOM 864 C CA . ARG A 1 125 ? 6.257 19.885 -17.865 1.00 133.28 125 ARG A CA 1
ATOM 865 C C . ARG A 1 125 ? 6.858 20.773 -16.787 1.00 132.76 125 ARG A C 1
ATOM 866 O O . ARG A 1 125 ? 7.357 21.858 -17.066 1.00 135.16 125 ARG A O 1
ATOM 874 N N . ARG A 1 126 ? 6.785 20.297 -15.553 1.00 129.38 126 ARG A N 1
ATOM 875 C CA . ARG A 1 126 ? 7.501 20.869 -14.421 1.00 129.08 126 ARG A CA 1
ATOM 876 C C . ARG A 1 126 ? 8.893 21.451 -14.678 1.00 133.76 126 ARG A C 1
ATOM 877 O O . ARG A 1 126 ? 9.144 22.634 -14.454 1.00 136.02 126 ARG A O 1
ATOM 885 N N . GLU A 1 127 ? 9.810 20.609 -15.125 1.00 133.84 127 GLU A N 1
ATOM 886 C CA . GLU A 1 127 ? 11.164 21.067 -15.390 1.00 131.63 127 GLU A CA 1
ATOM 887 C C . GLU A 1 127 ? 11.135 22.192 -16.396 1.00 131.27 127 GLU A C 1
ATOM 888 O O . GLU A 1 127 ? 11.909 23.139 -16.305 1.00 136.99 127 GLU A O 1
ATOM 894 N N . LEU A 1 128 ? 10.240 22.078 -17.365 1.00 131.21 128 LEU A N 1
ATOM 895 C CA . LEU A 1 128 ? 10.041 23.147 -18.324 1.00 130.20 128 LEU A CA 1
ATOM 896 C C . LEU A 1 128 ? 9.799 24.456 -17.583 1.00 131.80 128 LEU A C 1
ATOM 897 O O . LEU A 1 128 ? 10.412 25.476 -17.895 1.00 132.50 128 LEU A O 1
ATOM 902 N N . LEU A 1 129 ? 8.904 24.424 -16.600 1.00 129.27 129 LEU A N 1
ATOM 903 C CA . LEU A 1 129 ? 8.652 25.585 -15.762 1.00 124.45 129 LEU A CA 1
ATOM 904 C C . LEU A 1 129 ? 9.966 26.022 -15.128 1.00 128.75 129 LEU A C 1
ATOM 905 O O . LEU A 1 129 ? 10.405 27.162 -15.307 1.00 131.60 129 LEU A O 1
ATOM 910 N N . GLU A 1 130 ? 10.595 25.110 -14.392 1.00 127.05 130 GLU A N 1
ATOM 911 C CA . GLU A 1 130 ? 11.864 25.410 -13.742 1.00 124.56 130 GLU A CA 1
ATOM 912 C C . GLU A 1 130 ? 12.856 26.076 -14.711 1.00 125.50 130 GLU A C 1
ATOM 913 O O . GLU A 1 130 ? 13.448 27.106 -14.386 1.00 126.54 130 GLU A O 1
ATOM 919 N N . LYS A 1 131 ? 13.020 25.515 -15.907 1.00 124.57 131 LYS A N 1
ATOM 920 C CA . LYS A 1 131 ? 13.981 26.072 -16.868 1.00 127.39 131 LYS A CA 1
ATOM 921 C C . LYS A 1 131 ? 13.512 27.403 -17.450 1.00 130.88 131 LYS A C 1
ATOM 922 O O . LYS A 1 131 ? 14.293 28.364 -17.508 1.00 128.46 131 LYS A O 1
ATOM 924 N N . GLN A 1 132 ? 12.256 27.462 -17.898 1.00 131.08 132 GLN A N 1
ATOM 925 C CA . GLN A 1 132 ? 11.718 28.718 -18.401 1.00 120.92 132 GLN A CA 1
ATOM 926 C C . GLN A 1 132 ? 12.114 29.793 -17.394 1.00 124.39 132 GLN A C 1
ATOM 927 O O . GLN A 1 132 ? 12.720 30.811 -17.753 1.00 125.42 132 GLN A O 1
ATOM 929 N N . GLY A 1 133 ? 11.825 29.531 -16.121 1.00 120.94 133 GLY A N 1
ATOM 930 C CA . GLY A 1 133 ? 12.175 30.455 -15.052 1.00 125.06 133 GLY A CA 1
ATOM 931 C C . GLY A 1 133 ? 13.666 30.750 -14.917 1.00 130.92 133 GLY A C 1
ATOM 932 O O . GLY A 1 133 ? 14.101 31.872 -15.172 1.00 134.58 133 GLY A O 1
ATOM 933 N N . GLN A 1 134 ? 14.451 29.755 -14.506 1.00 128.32 134 GLN A N 1
ATOM 934 C CA . GLN A 1 134 ? 15.891 29.939 -14.307 1.00 122.73 134 GLN A CA 1
ATOM 935 C C . GLN A 1 134 ? 16.522 30.769 -15.424 1.00 124.46 134 GLN A C 1
ATOM 936 O O . GLN A 1 134 ? 17.457 31.547 -15.189 1.00 125.36 134 GLN A O 1
ATOM 938 N N . ARG A 1 135 ? 16.010 30.598 -16.639 1.00 124.15 135 ARG A N 1
ATOM 939 C CA . ARG A 1 135 ?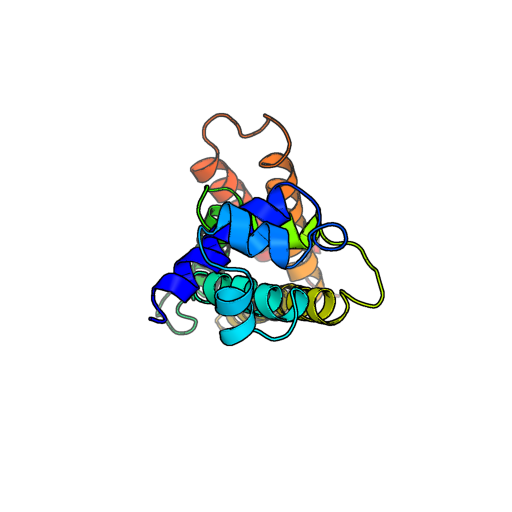 16.557 31.305 -17.792 1.00 128.18 135 ARG A CA 1
ATOM 940 C C . ARG A 1 135 ? 16.090 32.761 -17.802 1.00 129.16 135 ARG A C 1
ATOM 941 O O . ARG A 1 135 ? 16.847 33.665 -18.146 1.00 132.37 135 ARG A O 1
ATOM 943 N N . PHE A 1 136 ? 14.843 32.991 -17.419 1.00 131.60 136 PHE A N 1
ATOM 944 C CA . PHE A 1 136 ? 14.328 34.348 -17.340 1.00 130.53 136 PHE A CA 1
ATOM 945 C C . PHE A 1 136 ? 15.198 35.187 -16.415 1.00 124.81 136 PHE A C 1
ATOM 946 O O . PHE A 1 136 ? 15.646 36.255 -16.794 1.00 129.33 136 PHE A O 1
ATOM 954 N N . GLY A 1 137 ? 15.436 34.706 -15.202 1.00 121.03 137 GLY A N 1
ATOM 955 C CA . GLY A 1 137 ? 16.364 35.375 -14.310 1.00 120.53 137 GLY A CA 1
ATOM 956 C C . GLY A 1 137 ? 17.707 35.619 -14.989 1.00 125.90 137 GLY A C 1
ATOM 957 O O . GLY A 1 137 ? 18.222 36.734 -14.998 1.00 125.31 137 GLY A O 1
ATOM 958 N N . LEU A 1 138 ? 18.282 34.577 -15.573 1.00 132.06 138 LEU A N 1
ATOM 959 C CA . LEU A 1 138 ? 19.580 34.725 -16.226 1.00 125.75 138 LEU A CA 1
ATOM 960 C C . LEU A 1 138 ? 19.562 35.822 -17.288 1.00 126.91 138 LEU A C 1
ATOM 961 O O . LEU A 1 138 ? 20.591 36.425 -17.582 1.00 130.97 138 LEU A O 1
ATOM 966 N N . ARG A 1 139 ? 18.389 36.100 -17.844 1.00 129.59 139 ARG A N 1
ATOM 967 C CA . ARG A 1 139 ? 18.280 37.118 -18.886 1.00 127.09 139 ARG A CA 1
ATOM 968 C C . ARG A 1 139 ? 18.352 38.473 -18.218 1.00 126.36 139 ARG A C 1
ATOM 969 O O . ARG A 1 139 ? 19.188 39.296 -18.566 1.00 131.73 139 ARG A O 1
ATOM 977 N N . GLN A 1 140 ? 17.503 38.681 -17.222 1.00 124.52 140 GLN A N 1
ATOM 978 C CA . GLN A 1 140 ? 17.472 39.937 -16.493 1.00 124.63 140 GLN A CA 1
ATOM 979 C C . GLN A 1 140 ? 18.830 40.357 -15.925 1.00 125.27 140 GLN A C 1
ATOM 980 O O . GLN A 1 140 ? 19.295 41.466 -16.205 1.00 129.56 140 GLN A O 1
ATOM 986 N N . ILE A 1 141 ? 19.475 39.502 -15.140 1.00 119.96 141 ILE A N 1
ATOM 987 C CA . ILE A 1 141 ? 20.777 39.892 -14.604 1.00 126.62 141 ILE A CA 1
ATOM 988 C C . ILE A 1 141 ? 21.756 40.207 -15.747 1.00 124.65 141 ILE A C 1
ATOM 989 O O . ILE A 1 141 ? 22.441 41.228 -15.722 1.00 119.97 141 ILE A O 1
ATOM 994 N N . ARG A 1 142 ? 21.779 39.368 -16.777 1.00 124.32 142 ARG A N 1
ATOM 995 C CA . ARG A 1 142 ? 22.615 39.659 -17.939 1.00 128.47 142 ARG A CA 1
ATOM 996 C C . ARG A 1 142 ? 22.444 41.090 -18.405 1.00 130.72 142 ARG A C 1
ATOM 997 O O . ARG A 1 142 ? 23.415 41.843 -18.510 1.00 131.80 142 ARG A O 1
ATOM 1005 N N . ARG A 1 143 ? 21.206 41.455 -18.705 1.00 131.63 143 ARG A N 1
ATOM 1006 C CA . ARG A 1 143 ? 20.924 42.797 -19.169 1.00 129.36 143 ARG A CA 1
ATOM 1007 C C . ARG A 1 143 ? 21.434 43.888 -18.262 1.00 130.77 143 ARG A C 1
ATOM 1008 O O . ARG A 1 143 ? 22.119 44.805 -18.719 1.00 131.72 143 ARG A O 1
ATOM 1016 N N . ALA A 1 144 ? 21.119 43.769 -16.975 1.00 123.69 144 ALA A N 1
ATOM 1017 C CA . ALA A 1 144 ? 21.549 44.754 -15.991 1.00 124.68 144 ALA A CA 1
ATOM 1018 C C . ALA A 1 144 ? 23.023 45.101 -16.202 1.00 129.70 144 ALA A C 1
ATOM 1019 O O . ALA A 1 144 ? 23.354 46.270 -16.350 1.00 134.86 144 ALA A O 1
ATOM 1021 N N . VAL A 1 145 ? 23.914 44.112 -16.225 1.00 131.42 145 VAL A N 1
ATOM 1022 C CA . VAL A 1 145 ? 25.328 44.438 -16.426 1.00 132.57 145 VAL A CA 1
ATOM 1023 C C . VAL A 1 145 ? 25.511 45.184 -17.753 1.00 132.81 145 VAL A C 1
ATOM 1024 O O . VAL A 1 145 ? 26.082 46.281 -17.778 1.00 132.79 145 VAL A O 1
ATOM 1028 N N . GLU A 1 146 ? 25.004 44.599 -18.838 1.00 133.00 146 GLU A N 1
ATOM 1029 C CA . GLU A 1 146 ? 25.073 45.206 -20.168 1.00 136.55 146 GLU A CA 1
ATOM 1030 C C . GLU A 1 146 ? 24.493 46.610 -20.171 1.00 135.46 146 GLU A C 1
ATOM 1031 O O . GLU A 1 146 ? 24.967 47.490 -20.876 1.00 141.05 146 GLU A O 1
ATOM 1037 N N . ARG A 1 147 ? 23.458 46.803 -19.370 1.00 138.15 147 ARG A N 1
ATOM 1038 C CA . ARG A 1 147 ? 22.739 48.066 -19.309 1.00 135.91 147 ARG A CA 1
ATOM 1039 C C . ARG A 1 147 ? 23.446 48.981 -18.321 1.00 131.48 147 ARG A C 1
ATOM 1040 O O . ARG A 1 147 ? 22.948 50.052 -17.986 1.00 139.70 147 ARG A O 1
ATOM 1048 N N . GLY A 1 148 ? 24.602 48.544 -17.838 1.00 131.32 148 GLY A N 1
ATOM 1049 C CA . GLY A 1 148 ? 25.366 49.318 -16.877 1.00 129.00 148 GLY A CA 1
ATOM 1050 C C . GLY A 1 148 ? 24.859 49.285 -15.443 1.00 131.69 148 GLY A C 1
ATOM 1051 O O . GLY A 1 148 ? 25.565 49.741 -14.548 1.00 132.27 148 GLY A O 1
ATOM 1052 N N . GLU A 1 149 ? 23.660 48.748 -15.205 1.00 126.14 149 GLU A N 1
ATOM 1053 C CA . GLU A 1 149 ? 23.128 48.667 -13.839 1.00 123.52 149 GLU A CA 1
ATOM 1054 C C . GLU A 1 149 ? 23.936 47.779 -12.868 1.00 126.49 149 GLU A C 1
ATOM 1055 O O . GLU A 1 149 ? 23.699 47.843 -11.657 1.00 125.00 149 GLU A O 1
ATOM 1061 N N . LEU A 1 150 ? 24.843 46.937 -13.374 1.00 124.09 150 LEU A N 1
ATOM 1062 C CA . LEU A 1 150 ? 25.635 46.046 -12.499 1.00 128.29 150 LEU A CA 1
ATOM 1063 C C . LEU A 1 150 ? 27.077 45.844 -12.990 1.00 129.82 150 LEU A C 1
ATOM 1064 O O . LEU A 1 150 ? 27.357 45.950 -14.183 1.00 134.25 150 LEU A O 1
ATOM 1069 N N . PRO A 1 151 ? 27.997 45.528 -12.070 1.00 122.81 151 PRO A N 1
ATOM 1070 C CA . PRO A 1 151 ? 29.414 45.477 -12.443 1.00 124.31 151 PRO A CA 1
ATOM 1071 C C . PRO A 1 151 ? 29.707 44.535 -13.605 1.00 130.54 151 PRO A C 1
ATOM 1072 O O . PRO A 1 151 ? 29.467 43.318 -13.510 1.00 129.05 151 PRO A O 1
ATOM 1076 N N . ALA A 1 152 ? 30.253 45.074 -14.691 1.00 130.28 152 ALA A N 1
ATOM 1077 C CA . ALA A 1 152 ? 30.827 44.199 -15.700 1.00 128.11 152 ALA A CA 1
ATOM 1078 C C . ALA A 1 152 ? 31.902 43.505 -14.915 1.00 131.17 152 ALA A C 1
ATOM 1079 O O . ALA A 1 152 ? 32.517 44.125 -14.042 1.00 135.03 152 ALA A O 1
ATOM 1081 N N . ARG A 1 153 ? 32.128 42.232 -15.205 1.00 129.03 153 ARG A N 1
ATOM 1082 C CA . ARG A 1 153 ? 32.996 41.410 -14.365 1.00 128.99 153 ARG A CA 1
ATOM 1083 C C . ARG A 1 153 ? 32.219 40.961 -13.136 1.00 128.29 153 ARG A C 1
ATOM 1084 O O . ARG A 1 153 ? 32.806 40.519 -12.144 1.00 128.59 153 ARG A O 1
ATOM 1092 N N . LEU A 1 154 ? 30.898 41.078 -13.197 1.00 125.14 154 LEU A N 1
ATOM 1093 C CA . LEU A 1 154 ? 30.088 40.371 -12.229 1.00 121.49 154 LEU A CA 1
ATOM 1094 C C . LEU A 1 154 ? 30.058 38.941 -12.713 1.00 121.51 154 LEU A C 1
ATOM 1095 O O . LEU A 1 154 ? 29.859 38.706 -13.906 1.00 123.31 154 LEU A O 1
ATOM 1100 N N . ASP A 1 155 ? 30.275 37.987 -11.809 1.00 121.98 155 ASP A N 1
ATOM 1101 C CA . ASP A 1 155 ? 30.162 36.571 -12.162 1.00 120.27 155 ASP A CA 1
ATOM 1102 C C . ASP A 1 155 ? 28.708 36.233 -12.333 1.00 118.21 155 ASP A C 1
ATOM 1103 O O . ASP A 1 155 ? 28.062 35.832 -11.373 1.00 120.05 155 ASP A O 1
ATOM 1108 N N . VAL A 1 156 ? 28.183 36.372 -13.544 1.00 117.05 156 VAL A N 1
ATOM 1109 C CA . VAL A 1 156 ? 26.754 36.123 -13.761 1.00 122.59 156 VAL A CA 1
ATOM 1110 C C . VAL A 1 156 ? 26.282 34.806 -13.133 1.00 122.76 156 VAL A C 1
ATOM 1111 O O . VAL A 1 156 ? 25.458 34.802 -12.226 1.00 125.78 156 VAL A O 1
ATOM 1115 N N . GLU A 1 157 ? 26.787 33.683 -13.615 1.00 123.87 157 GLU A N 1
ATOM 1116 C CA . GLU A 1 157 ? 26.295 32.416 -13.097 1.00 121.69 157 GLU A CA 1
ATOM 1117 C C . GLU A 1 157 ? 26.144 32.417 -11.573 1.00 120.34 157 GLU A C 1
ATOM 1118 O O . GLU A 1 157 ? 25.025 32.356 -11.058 1.00 121.67 157 GLU A O 1
ATOM 1124 N N . LEU A 1 158 ? 27.254 32.510 -10.847 1.00 117.38 158 LEU A N 1
ATOM 1125 C CA . LEU A 1 158 ? 27.169 32.448 -9.395 1.00 111.14 158 LEU A CA 1
ATOM 1126 C C . LEU A 1 158 ? 26.091 33.392 -8.881 1.00 109.88 158 LEU A C 1
ATOM 1127 O O . LEU A 1 158 ? 25.402 33.081 -7.916 1.00 113.29 158 LEU A O 1
ATOM 1132 N N . ALA A 1 159 ? 25.934 34.537 -9.536 1.00 116.00 159 ALA A N 1
ATOM 1133 C CA . ALA A 1 159 ? 24.931 35.520 -9.115 1.00 120.64 159 ALA A CA 1
ATOM 1134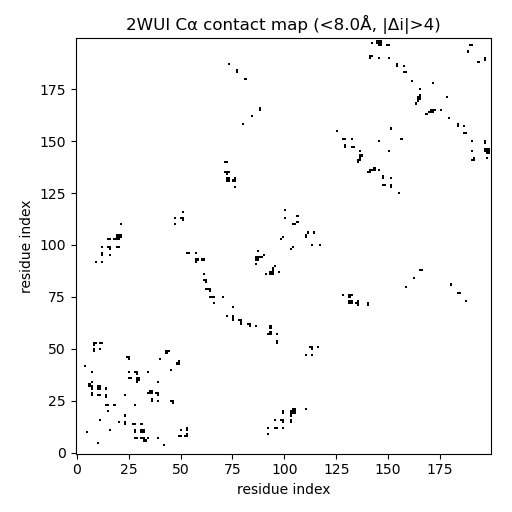 C C . ALA A 1 159 ? 23.521 34.940 -9.115 1.00 117.59 159 ALA A C 1
ATOM 1135 O O . ALA A 1 159 ? 22.812 35.016 -8.112 1.00 117.28 159 ALA A O 1
ATOM 1137 N N . SER A 1 160 ? 23.103 34.379 -10.243 1.00 115.13 160 SER A N 1
ATOM 1138 C CA . SER A 1 160 ? 21.811 33.722 -10.274 1.00 120.41 160 SER A CA 1
ATOM 1139 C C . SER A 1 160 ? 21.732 32.700 -9.146 1.00 117.00 160 SER A C 1
ATOM 1140 O O . SER A 1 160 ? 20.810 32.733 -8.326 1.00 118.15 160 SER A O 1
ATOM 1143 N N . ILE A 1 161 ? 22.705 31.799 -9.082 1.00 115.84 161 ILE A N 1
ATOM 1144 C CA . ILE A 1 161 ? 22.664 30.790 -8.032 1.00 116.33 161 ILE A CA 1
ATOM 1145 C C . ILE A 1 161 ? 22.338 31.496 -6.715 1.00 115.94 161 ILE A C 1
ATOM 1146 O O . ILE A 1 161 ? 21.553 30.991 -5.913 1.00 121.66 161 ILE A O 1
ATOM 1151 N N . TYR A 1 162 ? 22.893 32.688 -6.523 1.00 112.44 162 TYR A N 1
ATOM 1152 C CA . TYR A 1 162 ? 22.625 33.456 -5.314 1.00 114.59 162 TYR A CA 1
ATOM 1153 C C . TYR A 1 162 ? 21.153 33.862 -5.224 1.00 111.85 162 TYR A C 1
ATOM 1154 O O . TYR A 1 162 ? 20.474 33.516 -4.267 1.00 114.80 162 TYR A O 1
ATOM 1163 N N . LEU A 1 163 ? 20.653 34.589 -6.216 1.00 111.79 163 LEU A N 1
ATOM 1164 C CA . LEU A 1 163 ? 19.242 34.996 -6.216 1.00 114.83 163 LEU A CA 1
ATOM 1165 C C . LEU A 1 163 ? 18.281 33.798 -6.143 1.00 118.28 163 LEU A C 1
ATOM 1166 O O . LEU A 1 163 ? 17.372 33.749 -5.307 1.00 118.87 163 LEU A O 1
ATOM 1171 N N . GLN A 1 164 ? 18.496 32.837 -7.034 1.00 122.19 164 GLN A N 1
ATOM 1172 C CA . GLN A 1 164 ? 17.672 31.648 -7.114 1.00 115.73 164 GLN A CA 1
ATOM 1173 C C . GLN A 1 164 ? 17.647 30.926 -5.757 1.00 119.45 164 GLN A C 1
ATOM 1174 O O . GLN A 1 164 ? 16.576 30.558 -5.277 1.00 121.62 164 GLN A O 1
ATOM 1180 N N . SER A 1 165 ? 18.803 30.756 -5.110 1.00 112.72 165 SER A N 1
ATOM 1181 C CA . SER A 1 165 ? 18.804 30.232 -3.738 1.00 112.89 165 SER A CA 1
ATOM 1182 C C . SER A 1 165 ? 17.940 31.076 -2.816 1.00 114.42 165 SER A C 1
ATOM 1183 O O . SER A 1 165 ? 17.072 30.562 -2.124 1.00 116.17 165 SER A O 1
ATOM 1186 N N . LEU A 1 166 ? 18.182 32.379 -2.800 1.00 117.76 166 LEU A N 1
ATOM 1187 C CA . LEU A 1 166 ? 17.517 33.230 -1.822 1.00 115.37 166 LEU A CA 1
ATOM 1188 C C . LEU A 1 166 ? 16.010 33.061 -1.955 1.00 114.67 166 LEU A C 1
ATOM 1189 O O . LEU A 1 166 ? 15.313 32.854 -0.969 1.00 112.27 166 LEU A O 1
ATOM 1194 N N . TRP A 1 167 ? 15.512 33.170 -3.179 1.00 117.88 167 TRP A N 1
ATOM 1195 C CA . TRP A 1 167 ? 14.100 32.957 -3.452 1.00 120.88 167 TRP A CA 1
ATOM 1196 C C . TRP A 1 167 ? 13.614 31.682 -2.762 1.00 124.79 167 TRP A C 1
ATOM 1197 O O . TRP A 1 167 ? 12.863 31.738 -1.776 1.00 122.39 167 TRP A O 1
ATOM 1208 N N . ASP A 1 168 ? 14.063 30.536 -3.281 1.00 121.89 168 ASP A N 1
ATOM 1209 C CA . ASP A 1 168 ? 13.736 29.230 -2.705 1.00 113.47 168 ASP A CA 1
ATOM 1210 C C . ASP A 1 168 ? 13.736 29.211 -1.175 1.00 118.41 168 ASP A C 1
ATOM 1211 O O . ASP A 1 168 ? 12.765 28.785 -0.545 1.00 128.28 168 ASP A O 1
ATOM 1216 N N . GLY A 1 169 ? 14.833 29.666 -0.584 1.00 114.39 169 GLY A N 1
ATOM 1217 C CA . GLY A 1 169 ? 14.889 29.962 0.840 1.00 114.48 169 GLY A CA 1
ATOM 1218 C C . GLY A 1 169 ? 13.681 30.652 1.473 1.00 121.11 169 GLY A C 1
ATOM 1219 O O . GLY A 1 169 ? 13.158 30.143 2.463 1.00 124.62 169 GLY A O 1
ATOM 1220 N N . ILE A 1 170 ? 13.241 31.805 0.960 1.00 122.42 170 ILE A N 1
ATOM 1221 C CA . ILE A 1 170 ? 12.079 32.458 1.573 1.00 128.01 170 ILE A CA 1
ATOM 1222 C C . ILE A 1 170 ? 10.785 31.734 1.197 1.00 127.36 170 ILE A C 1
ATOM 1223 O O . ILE A 1 170 ? 9.849 31.659 1.997 1.00 124.50 170 ILE A O 1
ATOM 1228 N N . CYS A 1 171 ? 10.755 31.180 -0.011 1.00 129.60 171 CYS A N 1
ATOM 1229 C CA . CYS A 1 171 ? 9.654 30.318 -0.419 1.00 134.32 171 CYS A CA 1
ATOM 1230 C C . CYS A 1 171 ? 9.396 29.281 0.670 1.00 131.53 171 CYS A C 1
ATOM 1231 O O . CYS A 1 171 ? 8.281 29.145 1.156 1.00 141.33 171 CYS A O 1
ATOM 1234 N N . GLY A 1 172 ? 10.435 28.571 1.077 1.00 123.06 172 GLY A N 1
ATOM 1235 C CA . GLY A 1 172 ? 10.295 27.600 2.140 1.00 125.52 172 GLY A CA 1
ATOM 1236 C C . GLY A 1 172 ? 9.989 28.157 3.521 1.00 130.99 172 GLY A C 1
ATOM 1237 O O . GLY A 1 172 ? 9.701 27.394 4.436 1.00 140.36 172 GLY A O 1
ATOM 1238 N N . THR A 1 173 ? 10.062 29.471 3.711 1.00 134.28 173 THR A N 1
ATOM 1239 C CA . THR A 1 173 ? 9.771 30.009 5.043 1.00 135.98 173 THR A CA 1
ATOM 1240 C C . THR A 1 173 ? 8.344 30.544 5.109 1.00 136.37 173 THR A C 1
ATOM 1241 O O . THR A 1 173 ? 7.766 30.722 6.188 1.00 138.99 173 THR A O 1
ATOM 1245 N N . LEU A 1 174 ? 7.783 30.812 3.941 1.00 133.35 174 LEU A N 1
ATOM 1246 C CA . LEU A 1 174 ? 6.375 31.129 3.852 1.00 134.53 174 LEU A CA 1
ATOM 1247 C C . LEU A 1 174 ? 5.607 29.812 4.030 1.00 145.20 174 LEU A C 1
ATOM 1248 O O . LEU A 1 174 ? 4.840 29.641 4.988 1.00 148.82 174 LEU A O 1
ATOM 1253 N N . ALA A 1 175 ? 5.831 28.881 3.109 1.00 138.85 175 ALA A N 1
ATOM 1254 C CA . ALA A 1 175 ? 5.435 27.502 3.301 1.00 141.53 175 ALA A CA 1
ATOM 1255 C C . ALA A 1 175 ? 6.762 26.797 3.426 1.00 155.69 175 ALA A C 1
ATOM 1256 O O . ALA A 1 175 ? 7.510 26.739 2.454 1.00 162.10 175 ALA A O 1
ATOM 1258 N N . TRP A 1 176 ? 7.072 26.253 4.597 1.00 154.80 176 TRP A N 1
ATOM 1259 C CA . TRP A 1 176 ? 6.128 26.101 5.677 1.00 148.96 176 TRP A CA 1
ATOM 1260 C C . TRP A 1 176 ? 6.819 26.423 7.006 1.00 146.22 176 TRP A C 1
ATOM 1261 O O . TRP A 1 176 ? 7.557 25.593 7.547 1.00 139.73 176 TRP A O 1
ATOM 1272 N N . THR A 1 177 ? 6.612 27.647 7.497 1.00 143.83 177 THR A N 1
ATOM 1273 C CA . THR A 1 177 ? 6.917 28.036 8.881 1.00 137.82 177 THR A CA 1
ATOM 1274 C C . THR A 1 177 ? 6.058 29.253 9.191 1.00 136.51 177 THR A C 1
ATOM 1275 O O . THR A 1 177 ? 5.348 29.746 8.311 1.00 133.88 177 THR A O 1
ATOM 1279 N N . GLU A 1 178 ? 6.125 29.741 10.428 1.00 138.69 178 GLU A N 1
ATOM 1280 C CA . GLU A 1 178 ? 5.365 30.929 10.813 1.00 142.42 178 GLU A CA 1
ATOM 1281 C C . GLU A 1 178 ? 6.251 32.168 10.911 1.00 140.53 178 GLU A C 1
ATOM 1282 O O . GLU A 1 178 ? 5.838 33.190 11.452 1.00 144.37 178 GLU A O 1
ATOM 1288 N N . ARG A 1 179 ? 7.462 32.073 10.372 1.00 140.63 179 ARG A N 1
ATOM 1289 C CA . ARG A 1 179 ? 8.457 33.137 10.500 1.00 136.00 179 ARG A CA 1
ATOM 1290 C C . ARG A 1 179 ? 8.087 34.448 9.811 1.00 135.71 179 ARG A C 1
ATOM 1291 O O . ARG A 1 179 ? 8.437 35.526 10.286 1.00 134.34 179 ARG A O 1
ATOM 1299 N N . LEU A 1 180 ? 7.386 34.362 8.690 1.00 138.46 180 LEU A N 1
ATOM 1300 C CA . LEU A 1 180 ? 6.915 35.562 8.023 1.00 135.33 180 LEU A CA 1
ATOM 1301 C C . LEU A 1 180 ? 5.406 35.611 8.074 1.00 138.70 180 LEU A C 1
ATOM 1302 O O . LEU A 1 180 ? 4.769 36.072 7.132 1.00 140.43 180 LEU A O 1
ATOM 1307 N N . ARG A 1 181 ? 4.834 35.124 9.170 1.00 142.20 181 ARG A N 1
ATOM 1308 C CA . ARG A 1 181 ? 3.382 35.142 9.339 1.00 150.15 181 ARG A CA 1
ATOM 1309 C C . ARG A 1 181 ? 2.786 36.527 9.574 1.00 150.42 181 ARG A C 1
ATOM 1310 O O . ARG A 1 181 ? 1.646 36.807 9.187 1.00 147.22 181 ARG A O 1
ATOM 1318 N N . ASP A 1 182 ? 3.578 37.380 10.216 1.00 151.14 182 ASP A N 1
ATOM 1319 C CA . ASP A 1 182 ? 3.315 38.812 10.338 1.00 148.04 182 ASP A CA 1
ATOM 1320 C C . ASP A 1 182 ? 3.639 39.369 8.949 1.00 149.60 182 ASP A C 1
ATOM 1321 O O . ASP A 1 182 ? 3.764 38.589 7.997 1.00 151.51 182 ASP A O 1
ATOM 1326 N N . ASP A 1 183 ? 3.797 40.688 8.823 1.00 144.48 183 ASP A N 1
ATOM 1327 C CA . ASP A 1 183 ? 3.918 41.329 7.505 1.00 140.33 183 ASP A CA 1
ATOM 1328 C C . ASP A 1 183 ? 4.852 40.484 6.633 1.00 142.18 183 ASP A C 1
ATOM 1329 O O . ASP A 1 183 ? 6.028 40.352 6.944 1.00 142.24 183 ASP A O 1
ATOM 1334 N N . PRO A 1 184 ? 4.323 39.871 5.559 1.00 143.77 184 PRO A N 1
ATOM 1335 C CA . PRO A 1 184 ? 5.232 38.985 4.824 1.00 139.68 184 PRO A CA 1
ATOM 1336 C C . PRO A 1 184 ? 5.746 39.754 3.612 1.00 136.12 184 PRO A C 1
ATOM 1337 O O . PRO A 1 184 ? 6.947 39.722 3.333 1.00 131.32 184 PRO A O 1
ATOM 1341 N N . TRP A 1 185 ? 4.857 40.422 2.889 1.00 138.52 185 TRP A N 1
ATOM 1342 C CA . TRP A 1 185 ? 5.111 40.843 1.519 1.00 137.09 185 TRP A CA 1
ATOM 1343 C C . TRP A 1 185 ? 6.049 42.036 1.417 1.00 133.19 185 TRP A C 1
ATOM 1344 O O . TRP A 1 185 ? 6.876 42.103 0.515 1.00 132.24 185 TRP A O 1
ATOM 1355 N N . ASN A 1 186 ? 5.919 43.002 2.313 1.00 132.07 186 ASN A N 1
ATOM 1356 C CA . ASN A 1 186 ? 6.898 44.076 2.304 1.00 136.55 186 ASN A CA 1
ATOM 1357 C C . ASN A 1 186 ? 8.217 43.497 2.776 1.00 126.83 186 ASN A C 1
ATOM 1358 O O . ASN A 1 186 ? 9.273 43.828 2.250 1.00 132.31 186 ASN A O 1
ATOM 1363 N N . ARG A 1 187 ? 8.162 42.589 3.740 1.00 127.95 187 ARG A N 1
ATOM 1364 C CA . ARG A 1 187 ? 9.403 42.004 4.225 1.00 121.86 187 ARG A CA 1
ATOM 1365 C C . ARG A 1 187 ? 10.146 41.215 3.164 1.00 121.06 187 ARG A C 1
ATOM 1366 O O . ARG A 1 187 ? 11.310 41.499 2.912 1.00 124.59 187 ARG A O 1
ATOM 1374 N N . ALA A 1 188 ? 9.492 40.255 2.518 1.00 118.87 188 ALA A N 1
ATOM 1375 C CA . ALA A 1 188 ? 10.189 39.490 1.493 1.00 115.77 188 ALA A CA 1
ATOM 1376 C C . ALA A 1 188 ? 10.844 40.469 0.551 1.00 120.16 188 ALA A C 1
ATOM 1377 O O . ALA A 1 188 ? 12.028 40.314 0.209 1.00 120.53 188 ALA A O 1
ATOM 1379 N N . GLU A 1 189 ? 10.082 41.489 0.151 1.00 119.14 189 GLU A N 1
ATOM 1380 C CA . GLU A 1 189 ? 10.575 42.480 -0.803 1.00 115.57 189 GLU A CA 1
ATOM 1381 C C . GLU A 1 189 ? 11.859 43.101 -0.282 1.00 116.00 189 GLU A C 1
ATOM 1382 O O . GLU A 1 189 ? 12.827 43.257 -1.025 1.00 116.79 189 GLU A O 1
ATOM 1388 N N . ARG A 1 190 ? 11.891 43.419 1.006 1.00 114.89 190 ARG A N 1
ATOM 1389 C CA . ARG A 1 190 ? 13.121 43.908 1.602 1.00 113.31 190 ARG A CA 1
ATOM 1390 C C . ARG A 1 190 ? 14.233 42.892 1.366 1.00 114.03 190 ARG A C 1
ATOM 1391 O O . ARG A 1 190 ? 15.308 43.231 0.874 1.00 116.36 190 ARG A O 1
ATOM 1399 N N . MET A 1 191 ? 13.978 41.635 1.688 1.00 118.37 191 MET A N 1
ATOM 1400 C CA . MET A 1 191 ? 15.023 40.636 1.516 1.00 115.10 191 MET A CA 1
ATOM 1401 C C . MET A 1 191 ? 15.479 40.584 0.068 1.00 112.68 191 MET A C 1
ATOM 1402 O O . MET A 1 191 ? 16.686 40.568 -0.208 1.00 110.54 191 MET A O 1
ATOM 1407 N N . PHE A 1 192 ? 14.528 40.581 -0.860 1.00 106.48 192 PHE A N 1
ATOM 1408 C CA . PHE A 1 192 ? 14.909 40.518 -2.261 1.00 108.94 192 PHE A CA 1
ATOM 1409 C C . PHE A 1 192 ? 15.774 41.696 -2.654 1.00 112.56 192 PHE A C 1
ATOM 1410 O O . PHE A 1 192 ? 16.802 41.520 -3.304 1.00 113.72 192 PHE A O 1
ATOM 1418 N N . ARG A 1 193 ? 15.355 42.900 -2.264 1.00 119.04 193 ARG A N 1
ATOM 1419 C CA . ARG A 1 193 ? 16.101 44.113 -2.598 1.00 115.01 193 ARG A CA 1
ATOM 1420 C C . ARG A 1 193 ? 17.502 43.989 -2.059 1.00 114.08 193 ARG A C 1
ATOM 1421 O O . ARG A 1 193 ? 18.474 44.189 -2.787 1.00 113.09 193 ARG A O 1
ATOM 1429 N N . ALA A 1 194 ? 17.594 43.620 -0.784 1.00 112.12 194 ALA A N 1
ATOM 1430 C CA . ALA A 1 194 ? 18.881 43.411 -0.126 1.00 115.02 194 ALA A CA 1
ATOM 1431 C C . ALA A 1 194 ? 19.680 42.313 -0.822 1.00 117.18 194 ALA A C 1
ATOM 1432 O O . ALA A 1 194 ? 20.900 42.267 -0.747 1.00 123.63 194 ALA A O 1
ATOM 1434 N N . GLY A 1 195 ? 18.989 41.418 -1.503 1.00 116.10 195 GLY A N 1
ATOM 1435 C CA . GLY A 1 195 ? 19.682 40.373 -2.225 1.00 117.00 195 GLY A CA 1
ATOM 1436 C C . GLY A 1 195 ? 20.297 40.999 -3.452 1.00 117.39 195 GLY A C 1
ATOM 1437 O O . GLY A 1 195 ? 21.440 40.703 -3.810 1.00 119.20 195 GLY A O 1
ATOM 1438 N N . LEU A 1 196 ? 19.532 41.881 -4.089 1.00 117.25 196 LEU A N 1
ATOM 1439 C CA . LEU A 1 196 ? 19.971 42.551 -5.304 1.00 117.70 196 LEU A CA 1
ATOM 1440 C C . LEU A 1 196 ? 21.135 43.522 -5.056 1.00 122.31 196 LEU A C 1
ATOM 1441 O O . LEU A 1 196 ? 22.030 43.665 -5.893 1.00 119.47 196 LEU A O 1
ATOM 1446 N N . ASP A 1 197 ? 21.147 44.181 -3.904 1.00 123.23 197 ASP A N 1
ATOM 1447 C CA . ASP A 1 197 ? 22.285 45.038 -3.589 1.00 124.41 197 ASP A CA 1
ATOM 1448 C C . ASP A 1 197 ? 23.562 44.221 -3.611 1.00 126.30 197 ASP A C 1
ATOM 1449 O O . ASP A 1 197 ? 24.572 44.658 -4.164 1.00 131.53 197 ASP A O 1
ATOM 1454 N N . SER A 1 198 ? 23.533 43.032 -3.017 1.00 124.05 198 SER A N 1
ATOM 1455 C CA . SER A 1 198 ? 24.783 42.320 -2.844 1.00 118.17 198 SER A CA 1
ATOM 1456 C C . SER A 1 198 ? 25.369 42.029 -4.210 1.00 114.80 198 SER A C 1
ATOM 1457 O O . SER A 1 198 ? 26.577 42.049 -4.367 1.00 122.68 198 SER A O 1
ATOM 1460 N N . LEU A 1 199 ? 24.533 41.808 -5.217 1.00 116.31 199 LEU A N 1
ATOM 1461 C CA . LEU A 1 199 ? 25.094 41.647 -6.559 1.00 118.22 199 LEU A CA 1
ATOM 1462 C C . LEU A 1 199 ? 25.825 42.925 -6.901 1.00 117.53 199 LEU A C 1
ATOM 1463 O O . LEU A 1 199 ? 26.931 42.896 -7.439 1.00 121.70 199 LEU A O 1
ATOM 1468 N N . ARG A 1 200 ? 25.202 44.048 -6.566 1.00 126.34 200 ARG A N 1
ATOM 1469 C CA . ARG A 1 200 ? 25.707 45.359 -6.962 1.00 124.59 200 ARG A CA 1
ATOM 1470 C C . ARG A 1 200 ? 27.008 45.700 -6.280 1.00 126.63 200 ARG A C 1
ATOM 1471 O O . ARG A 1 200 ? 27.946 46.164 -6.924 1.00 133.49 200 ARG A O 1
ATOM 1479 N N . SER A 1 201 ? 27.080 45.457 -4.978 1.00 122.01 201 SER A N 1
ATOM 1480 C CA . SER A 1 201 ? 28.179 45.999 -4.195 1.00 120.67 201 SER A CA 1
ATOM 1481 C C . SER A 1 201 ? 28.936 44.947 -3.412 1.00 125.15 201 SER A C 1
ATOM 1482 O O . SER A 1 201 ? 29.459 45.231 -2.335 1.00 131.62 201 SER A O 1
ATOM 1485 N N . SER A 1 202 ? 29.007 43.727 -3.911 1.00 125.65 202 SER A N 1
ATOM 1486 C CA . SER A 1 202 ? 29.696 42.733 -3.119 1.00 120.33 202 SER A CA 1
ATOM 1487 C C . SER A 1 202 ? 30.762 42.056 -3.923 1.00 124.60 202 SER A C 1
ATOM 1488 O O . SER A 1 202 ? 30.457 41.383 -4.913 1.00 124.29 202 SER A O 1
ATOM 1491 N N . PRO A 1 203 ? 32.024 42.272 -3.503 1.00 127.36 203 PRO A N 1
ATOM 1492 C CA . PRO A 1 203 ? 33.299 41.722 -3.961 1.00 113.08 203 PRO A CA 1
ATOM 1493 C C . PRO A 1 203 ? 33.152 40.268 -4.375 1.00 119.99 203 PRO A C 1
ATOM 1494 O O . PRO A 1 203 ? 33.470 39.904 -5.515 1.00 124.43 203 PRO A O 1
ATOM 1498 N N . TYR A 1 204 ? 32.666 39.445 -3.448 1.00 121.52 204 TYR A N 1
ATOM 1499 C CA . TYR A 1 204 ? 32.708 37.993 -3.598 1.00 116.82 204 TYR A CA 1
ATOM 1500 C C . TYR A 1 204 ? 31.866 37.455 -4.751 1.00 115.04 204 TYR A C 1
ATOM 1501 O O . TYR A 1 204 ? 31.903 36.266 -5.044 1.00 117.14 204 TYR A O 1
ATOM 1510 N N . LEU A 1 205 ? 31.117 38.324 -5.415 1.00 111.80 205 LEU A N 1
ATOM 1511 C CA . LEU A 1 205 ? 30.309 37.901 -6.556 1.00 111.95 205 LEU A CA 1
ATOM 1512 C C . LEU A 1 205 ? 30.904 38.298 -7.909 1.00 120.38 205 LEU A C 1
ATOM 1513 O O . LEU A 1 205 ? 30.381 37.894 -8.950 1.00 121.53 205 LEU A O 1
ATOM 1518 N N . LEU A 1 206 ? 31.978 39.088 -7.906 1.00 123.11 206 LEU A N 1
ATOM 1519 C CA . LEU A 1 206 ? 32.711 39.328 -9.143 1.00 120.01 206 LEU A CA 1
ATOM 1520 C C . LEU A 1 206 ? 33.526 38.091 -9.412 1.00 121.01 206 LEU A C 1
ATOM 1521 O O . LEU A 1 206 ? 33.717 37.285 -8.502 1.00 117.58 206 LEU A O 1
ATOM 1526 N N . LEU A 1 207 ? 34.022 37.964 -10.647 1.00 124.13 207 LEU A N 1
ATOM 1527 C CA . LEU A 1 207 ? 34.981 36.916 -11.016 1.00 124.76 207 LEU A CA 1
ATOM 1528 C C . LEU A 1 207 ? 36.439 37.377 -10.915 1.00 131.41 207 LEU A C 1
ATOM 1529 O O . LEU A 1 207 ? 36.729 38.581 -10.991 1.00 130.66 207 LEU A O 1
ATOM 1534 N N . ALA A 1 208 ? 37.338 36.397 -10.759 1.00 136.35 208 ALA A N 1
ATOM 1535 C CA . ALA A 1 208 ? 38.793 36.558 -10.932 1.00 132.88 208 ALA A CA 1
ATOM 1536 C C . ALA A 1 208 ? 39.406 37.864 -10.424 1.00 147.31 208 ALA A C 1
ATOM 1537 O O . ALA A 1 208 ? 40.619 38.068 -10.575 1.00 148.91 208 ALA A O 1
ATOM 1539 N N . ASP A 1 209 ? 38.729 38.747 -9.880 1.00 150.90 209 ASP A N 1
#

CATH classification: 1.10.357.10

B-factor: mean 138.51, std 14.77, range [104.92, 182.88]

Foldseek 3Di:
DCVLVVLLLVLVLCQCLVAFLVPDAQCSSCVSSVHHSVVSCVVAPGSLGSLVVSVVVLVVVQDDFDCDDPDQLVVRVLVSLLSVLCQCQPDDSNVSSVCNLPPRYDPDPVCVVSVVVVVVVVVVVLVSNLVSVVVCVVVVVAPDQFQSVVLSVQLVVVSVVVSVCSVPDCPCVDPNRVVVSVVNVVSVVCSHDPPVRGDD

Solvent-accessible surface area: 11542 Å² total

InterPro domains:
  IPR001647 DNA-binding HTH domain, TetR-type [PF00440] (16-61)
  IPR001647 DNA-binding HTH domain, TetR-type [PR00455] (16-29)
  IPR001647 DNA-binding HTH domain, TetR-type [PR00455] (37-60)
  IPR001647 DNA-binding HTH domain, TetR-type [PS50977] (10-70)
  IPR009057 Homedomain-like superfamily [SSF46689] (1-70)
  IPR036271 Tetracyclin repressor-like, C-terminal domain superfamily [SSF48498] (82-198)

Nearest PDB structures (foldseek):
  2wui-assembly1_A-2  TM=1.005E+00  e=2.863E-31  Pseudomonas aeruginosa
  8v90-assembly2_C  TM=7.845E-01  e=1.719E-10  Pseudomonas putida DOT-T1E
  8fw8-assembly1_B  TM=7.741E-01  e=3.062E-09  Neisseria gonorrhoeae
  7jnp-assembly1_B  TM=7.961E-01  e=5.338E-09  Neisseria gonorrhoeae
  5daj-assembly1_A  TM=7.940E-01  e=9.507E-08  Pseudomonas aeruginosa PAO1

GO terms:
  GO:0000976 transcription cis-regulatory region binding (F, IMP)
  GO:0032993 protein-DNA complex (C, IMP)
  GO:0001217 DNA-binding transcription repressor activity (F, IMP)
  GO:0045892 negative regulation of DNA-templated transcription (P, IEP)
  GO:0045892 negative regulation of DNA-templated transcription (P, IDA)
  GO:0006355 regulation of DNA-templated transcription (P, IDA)
  GO:0034763 negative regulation of transmembrane transport (P, IMP)
  GO:0045892 negative regulation of DNA-templated transcription (P, IMP)
  GO:0032410 negative regulation of transporter activity (P, IMP)

Organism: Pseudomonas aeruginosa (strain ATCC 15692 / DSM 22644 / CIP 104116 / JCM 14847 / LMG 12228 / 1C / PRS 101 / PAO1) (NCBI:txid208964)